Protein AF-A0A7X2NNV3-F1 (afdb_monomer_lite)

Organism: NCBI:txid2605778

Foldseek 3Di:
DCQADKDKDFQKKKKFWFQQFFWKKKAAPVLVVVLVVDPPVSVVVSVLQMDTDGQPPSVQKTKMKMWTFMWIDTPVDIFTKIKIKIKIAGRDPPNVPRVVQVVCLVVVNDDVVFWPDKGFNFYPPQWMWMATNRQIDIDRLPDGTTQWMWTQTPPSRMIMIIGIHGCVVDPPVNVVVVCVRRTHTPDMDDMDGPDPD

Structure (mmCIF, N/CA/C/O backbone):
data_AF-A0A7X2NNV3-F1
#
_entry.id   AF-A0A7X2NNV3-F1
#
loop_
_atom_site.group_PDB
_atom_site.id
_atom_site.type_symbol
_atom_site.label_atom_id
_atom_site.label_alt_id
_atom_site.label_comp_id
_atom_site.label_asym_id
_atom_site.label_entity_id
_atom_site.label_seq_id
_atom_site.pdbx_PDB_ins_code
_atom_site.Cartn_x
_atom_site.Cartn_y
_atom_site.Cartn_z
_atom_site.occupancy
_atom_site.B_iso_or_equiv
_atom_site.auth_seq_id
_atom_site.auth_comp_id
_atom_site.auth_asym_id
_atom_site.auth_atom_id
_atom_site.pdbx_PDB_model_num
ATOM 1 N N . MET A 1 1 ? -12.842 5.080 -30.956 1.00 44.47 1 MET A N 1
ATOM 2 C CA . MET A 1 1 ? -11.399 4.794 -30.992 1.00 44.47 1 MET A CA 1
ATOM 3 C C . MET A 1 1 ? -11.214 3.601 -30.096 1.00 44.47 1 MET A C 1
ATOM 5 O O . MET A 1 1 ? -11.590 3.693 -28.935 1.00 44.47 1 MET A O 1
ATOM 9 N N . ASP A 1 2 ? -10.799 2.482 -30.675 1.00 45.28 2 ASP A N 1
ATOM 10 C CA . ASP A 1 2 ? -10.365 1.325 -29.904 1.00 45.28 2 ASP A CA 1
ATOM 11 C C . ASP A 1 2 ? -8.973 1.709 -29.401 1.00 45.28 2 ASP A C 1
ATOM 13 O O . ASP A 1 2 ? -8.035 1.810 -30.191 1.00 45.28 2 ASP A O 1
ATOM 17 N N . PHE A 1 3 ? -8.872 2.131 -28.142 1.00 53.69 3 PHE A N 1
ATOM 18 C CA . PHE A 1 3 ? -7.563 2.301 -27.526 1.00 53.69 3 PHE A CA 1
ATOM 19 C C . PHE A 1 3 ? -7.044 0.877 -27.355 1.00 53.69 3 PHE A C 1
ATOM 21 O O . PHE A 1 3 ? -7.645 0.112 -26.602 1.00 53.69 3 PHE A O 1
ATOM 28 N N . GLY A 1 4 ? -6.050 0.493 -28.162 1.00 62.53 4 GLY A N 1
ATOM 29 C CA . GLY A 1 4 ? -5.549 -0.878 -28.231 1.00 62.53 4 GLY A CA 1
ATOM 30 C C . GLY A 1 4 ? -5.320 -1.486 -26.846 1.00 62.53 4 GLY A C 1
ATOM 31 O O . GLY A 1 4 ? -5.019 -0.782 -25.882 1.00 62.53 4 GLY A O 1
ATOM 32 N N . GLN A 1 5 ? -5.495 -2.802 -26.740 1.00 77.88 5 GLN A N 1
ATOM 33 C CA . GLN A 1 5 ? -5.353 -3.523 -25.479 1.00 77.88 5 GLN A CA 1
ATOM 34 C C . GLN A 1 5 ? -3.959 -3.281 -24.880 1.00 77.88 5 GLN A C 1
ATOM 36 O O . GLN A 1 5 ? -2.957 -3.622 -25.508 1.00 77.88 5 GLN A O 1
ATOM 41 N N . ILE A 1 6 ? -3.908 -2.710 -23.672 1.00 84.12 6 ILE A N 1
ATOM 42 C CA . ILE A 1 6 ? -2.658 -2.554 -22.921 1.00 84.12 6 ILE A CA 1
ATOM 43 C C . ILE A 1 6 ? -2.139 -3.950 -22.591 1.00 84.12 6 ILE A C 1
ATOM 45 O O . ILE A 1 6 ? -2.859 -4.765 -22.006 1.00 84.12 6 ILE A O 1
ATOM 49 N N . LYS A 1 7 ? -0.897 -4.224 -22.982 1.00 89.12 7 LYS A N 1
ATOM 50 C CA . LYS A 1 7 ? -0.171 -5.430 -22.592 1.00 89.12 7 LYS A CA 1
ATOM 51 C C . LYS A 1 7 ? 0.775 -5.075 -21.461 1.00 89.12 7 LYS A C 1
ATOM 53 O O . LYS A 1 7 ? 1.439 -4.047 -21.527 1.00 89.12 7 LYS A O 1
ATOM 58 N N . THR A 1 8 ? 0.829 -5.930 -20.451 1.00 90.81 8 THR A N 1
ATOM 59 C CA . THR A 1 8 ? 1.681 -5.742 -19.278 1.00 90.81 8 THR A CA 1
ATOM 60 C C . THR A 1 8 ? 2.557 -6.964 -19.074 1.00 90.81 8 THR A C 1
ATOM 62 O O . THR A 1 8 ? 2.056 -8.088 -19.127 1.00 90.81 8 THR A O 1
ATOM 65 N N . GLU A 1 9 ? 3.825 -6.741 -18.770 1.00 92.88 9 GLU A N 1
ATOM 66 C CA . GLU A 1 9 ? 4.808 -7.770 -18.451 1.00 92.88 9 GLU A CA 1
ATOM 67 C C . GLU A 1 9 ? 5.521 -7.388 -17.154 1.00 92.88 9 GLU A C 1
ATOM 69 O O . GLU A 1 9 ? 5.985 -6.261 -16.995 1.00 92.88 9 GLU A O 1
ATOM 74 N N . THR A 1 10 ? 5.595 -8.307 -16.192 1.00 94.31 10 THR A N 1
ATOM 75 C CA . THR A 1 10 ? 6.417 -8.085 -14.995 1.00 94.31 10 THR A CA 1
ATOM 76 C C . THR A 1 10 ? 7.870 -8.333 -15.356 1.00 94.31 10 THR A C 1
ATOM 78 O O . THR A 1 10 ? 8.235 -9.469 -15.601 1.00 94.31 10 THR A O 1
ATOM 81 N N . VAL A 1 11 ? 8.690 -7.285 -15.353 1.00 95.69 11 VAL A N 1
ATOM 82 C CA . VAL A 1 11 ? 10.129 -7.342 -15.659 1.00 95.69 11 VAL A CA 1
ATOM 83 C C . VAL A 1 11 ? 10.903 -7.970 -14.504 1.00 95.69 11 VAL A C 1
ATOM 85 O O . VAL A 1 11 ? 11.805 -8.784 -14.697 1.00 95.69 11 VAL A O 1
ATOM 88 N N . LYS A 1 12 ? 10.563 -7.567 -13.280 1.00 95.75 12 LYS A N 1
ATOM 89 C CA . LYS A 1 12 ? 11.125 -8.126 -12.051 1.00 95.75 12 LYS A CA 1
ATOM 90 C C . LYS A 1 12 ? 10.195 -7.898 -10.877 1.00 95.75 12 LYS A C 1
ATOM 92 O O . LYS A 1 12 ? 9.413 -6.946 -10.874 1.00 95.75 12 LYS A O 1
ATOM 97 N N . GLN A 1 13 ? 10.333 -8.722 -9.852 1.00 96.25 13 GLN A N 1
ATOM 98 C CA . GLN A 1 13 ? 9.534 -8.631 -8.643 1.00 96.25 13 GLN A CA 1
ATOM 99 C C . GLN A 1 13 ? 10.316 -8.992 -7.384 1.00 96.25 13 GLN A C 1
ATOM 101 O O . GLN A 1 13 ? 11.362 -9.645 -7.431 1.00 96.25 13 GLN A O 1
ATOM 106 N N . ARG A 1 14 ? 9.798 -8.552 -6.240 1.00 95.88 14 ARG A N 1
ATOM 107 C CA . ARG A 1 14 ? 10.322 -8.887 -4.919 1.00 95.88 14 ARG A CA 1
ATOM 108 C C . ARG A 1 14 ? 9.220 -8.841 -3.871 1.00 95.88 14 ARG A C 1
ATOM 110 O O . ARG A 1 14 ? 8.370 -7.952 -3.899 1.00 95.88 14 ARG A O 1
ATOM 117 N N . ALA A 1 15 ? 9.322 -9.720 -2.878 1.00 96.31 15 ALA A N 1
ATOM 118 C CA . ALA A 1 15 ? 8.455 -9.736 -1.711 1.00 96.31 15 ALA A CA 1
ATOM 119 C C . ALA A 1 15 ? 9.168 -9.291 -0.419 1.00 96.31 15 ALA A C 1
ATOM 121 O O . ALA A 1 15 ? 10.365 -9.519 -0.205 1.00 96.31 15 ALA A O 1
ATOM 122 N N . TYR A 1 16 ? 8.388 -8.700 0.484 1.00 97.31 16 TYR A N 1
ATOM 123 C CA . TYR A 1 16 ? 8.784 -8.310 1.834 1.00 97.31 16 TYR A CA 1
ATOM 124 C C . TYR A 1 16 ? 7.776 -8.874 2.837 1.00 97.31 16 TYR A C 1
ATOM 126 O O . TYR A 1 16 ? 6.583 -8.577 2.758 1.00 97.31 16 TYR A O 1
ATOM 134 N N . ASP A 1 17 ? 8.255 -9.619 3.832 1.00 95.81 17 ASP A N 1
ATOM 135 C CA . ASP A 1 17 ? 7.452 -9.928 5.014 1.00 95.81 17 ASP A CA 1
ATOM 136 C C . ASP A 1 17 ? 7.602 -8.776 6.007 1.00 95.81 17 ASP A C 1
ATOM 138 O O . ASP A 1 17 ? 8.715 -8.458 6.450 1.00 95.81 17 ASP A O 1
ATOM 142 N N . ILE A 1 18 ? 6.489 -8.167 6.403 1.00 96.12 18 ILE A N 1
ATOM 143 C CA . ILE A 1 18 ? 6.474 -7.016 7.311 1.00 96.12 18 ILE A CA 1
ATOM 144 C C . ILE A 1 18 ? 5.708 -7.345 8.591 1.00 96.12 18 ILE A C 1
ATOM 146 O O . ILE A 1 18 ? 4.800 -8.183 8.611 1.00 96.12 18 ILE A O 1
ATOM 150 N N . LYS A 1 19 ? 6.031 -6.662 9.693 1.00 94.44 19 LYS A N 1
ATOM 151 C CA . LYS A 1 19 ? 5.167 -6.740 10.875 1.00 94.44 19 LYS A CA 1
ATOM 152 C C . LYS A 1 19 ? 3.813 -6.093 10.568 1.00 94.44 19 LYS A C 1
ATOM 154 O O . LYS A 1 19 ? 3.780 -5.007 9.987 1.00 94.44 19 LYS A O 1
ATOM 159 N N . PRO A 1 20 ? 2.695 -6.694 11.011 1.00 92.75 20 PRO A N 1
ATOM 160 C CA . PRO A 1 20 ? 1.389 -6.066 10.879 1.00 92.75 20 PRO A CA 1
ATOM 161 C C . PRO A 1 20 ? 1.337 -4.705 11.583 1.00 92.75 20 PRO A C 1
ATOM 163 O O . PRO A 1 20 ? 1.540 -4.609 12.799 1.00 92.75 20 PRO A O 1
ATOM 166 N N . PHE A 1 21 ? 1.019 -3.664 10.819 1.00 94.06 21 PHE A N 1
ATOM 167 C CA . PHE A 1 21 ? 0.782 -2.313 11.322 1.00 94.06 21 PHE A CA 1
ATOM 168 C C . PHE A 1 21 ? -0.621 -2.187 11.931 1.00 94.06 21 PHE A C 1
ATOM 170 O O . PHE A 1 21 ? -1.491 -3.047 11.756 1.00 94.06 21 PHE A O 1
ATOM 177 N N . LYS A 1 22 ? -0.855 -1.124 12.700 1.00 94.50 22 LYS A N 1
ATOM 178 C CA . LYS A 1 22 ? -2.133 -0.875 13.390 1.00 94.50 22 LYS A CA 1
ATOM 179 C C . LYS A 1 22 ? -3.047 0.056 12.609 1.00 94.50 22 LYS A C 1
ATOM 181 O O . LYS A 1 22 ? -4.266 -0.032 12.765 1.00 94.50 22 LYS A O 1
ATOM 186 N N . ARG A 1 23 ? -2.497 0.969 11.811 1.00 95.56 23 ARG A N 1
ATOM 187 C CA . ARG A 1 23 ? -3.270 1.896 10.984 1.00 95.56 23 ARG A CA 1
ATOM 188 C C . ARG A 1 23 ? -2.508 2.293 9.728 1.00 95.56 23 ARG A C 1
ATOM 190 O O . ARG A 1 23 ? -1.313 2.561 9.798 1.00 95.56 23 ARG A O 1
ATOM 197 N N . ILE A 1 24 ? -3.244 2.404 8.630 1.00 96.25 24 ILE A N 1
ATOM 198 C CA . ILE A 1 24 ? -2.796 3.019 7.384 1.00 96.25 24 ILE A CA 1
ATOM 199 C C . ILE A 1 24 ? -3.787 4.109 6.969 1.00 96.25 24 ILE A C 1
ATOM 201 O O . ILE A 1 24 ? -5.004 3.921 7.054 1.00 96.25 24 ILE A O 1
ATOM 205 N N . LEU A 1 25 ? -3.255 5.257 6.567 1.00 95.44 25 LEU A N 1
ATOM 206 C CA . LEU A 1 25 ? -3.991 6.384 6.010 1.00 95.44 25 LEU A CA 1
ATOM 207 C C . LEU A 1 25 ? -3.379 6.731 4.654 1.00 95.44 25 LEU A C 1
ATOM 209 O O . LEU A 1 25 ? -2.174 6.948 4.585 1.00 95.44 25 LEU A O 1
ATOM 213 N N . ILE A 1 26 ? -4.193 6.777 3.604 1.00 94.31 26 ILE A N 1
ATOM 214 C CA . ILE A 1 26 ? -3.778 7.179 2.258 1.00 94.31 26 ILE A CA 1
ATOM 215 C C . ILE A 1 26 ? -4.836 8.103 1.669 1.00 94.31 26 ILE A C 1
ATOM 217 O O . ILE A 1 26 ? -6.019 7.761 1.675 1.00 94.31 26 ILE A O 1
ATOM 221 N N . GLY A 1 27 ? -4.424 9.245 1.130 1.00 91.75 27 GLY A N 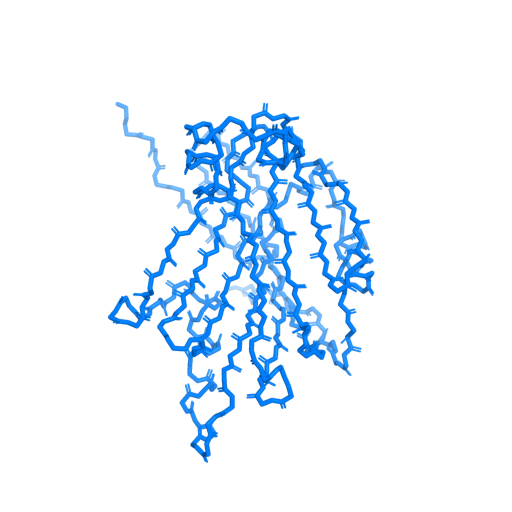1
ATOM 222 C CA . GLY A 1 27 ? -5.328 10.146 0.419 1.00 91.75 27 GLY A CA 1
ATOM 223 C C . GLY A 1 27 ? -4.655 11.432 -0.039 1.00 91.75 27 GLY A C 1
ATOM 224 O O . GLY A 1 27 ? -3.567 11.766 0.419 1.00 91.75 27 GLY A O 1
ATOM 225 N N . ASP A 1 28 ? -5.325 12.175 -0.912 1.00 89.19 28 ASP A N 1
ATOM 226 C CA . ASP A 1 28 ? -4.901 13.519 -1.311 1.00 89.19 28 ASP A CA 1
ATOM 227 C C . ASP A 1 28 ? -4.854 14.471 -0.088 1.00 89.19 28 ASP A C 1
ATOM 229 O O . ASP A 1 28 ? -5.830 14.524 0.678 1.00 89.19 28 ASP A O 1
ATOM 233 N N . PRO A 1 29 ? -3.764 15.241 0.116 1.00 87.44 29 PRO A N 1
ATOM 234 C CA . PRO A 1 29 ? -3.642 16.168 1.242 1.00 87.44 29 PRO A CA 1
ATOM 235 C C . PRO A 1 29 ? -4.809 17.160 1.349 1.00 87.44 29 PRO A C 1
ATOM 237 O O . PRO A 1 29 ? -5.367 17.352 2.431 1.00 87.44 29 PRO A O 1
ATOM 240 N N . SER A 1 30 ? -5.271 17.722 0.225 1.00 86.75 30 SER A N 1
ATOM 241 C CA . SER A 1 30 ? -6.417 18.639 0.196 1.00 86.75 30 SER A CA 1
ATOM 242 C C . SER A 1 30 ? -7.706 17.946 0.626 1.00 86.75 30 SER A C 1
ATOM 244 O O . SER A 1 30 ? -8.580 18.562 1.248 1.00 86.75 30 SER A O 1
ATOM 246 N N . TYR A 1 31 ? -7.860 16.659 0.311 1.00 86.69 31 TYR A N 1
ATOM 247 C CA . TYR A 1 31 ? -9.039 15.901 0.723 1.00 86.69 31 TYR A CA 1
ATOM 248 C C . TYR A 1 31 ? -9.027 15.678 2.228 1.00 86.69 31 TYR A C 1
ATOM 250 O O . TYR A 1 31 ? -10.048 15.897 2.884 1.00 86.69 31 TYR A O 1
ATOM 258 N N . LEU A 1 32 ? -7.875 15.294 2.778 1.00 88.06 32 LEU A N 1
ATOM 259 C CA . LEU A 1 32 ? -7.682 15.097 4.212 1.00 88.06 32 LEU A CA 1
ATOM 260 C C . LEU A 1 32 ? -7.962 16.384 4.994 1.00 88.06 32 LEU A C 1
ATOM 262 O O . LEU A 1 32 ? -8.745 16.357 5.948 1.00 88.06 32 LEU A O 1
ATOM 266 N N . GLU A 1 33 ? -7.428 17.518 4.538 1.00 86.94 33 GLU A N 1
ATOM 267 C CA . GLU A 1 33 ? -7.690 18.834 5.130 1.00 86.94 33 GLU A CA 1
ATOM 268 C C . GLU A 1 33 ? -9.181 19.184 5.118 1.00 86.94 33 GLU A C 1
ATOM 270 O O . GLU A 1 33 ? -9.741 19.559 6.149 1.00 86.94 33 GLU A O 1
ATOM 275 N N . LYS A 1 34 ? -9.868 19.014 3.980 1.00 85.50 34 LYS A N 1
ATOM 276 C CA . LYS A 1 34 ? -11.311 19.303 3.861 1.00 85.50 34 LYS A CA 1
ATOM 277 C C . LYS A 1 34 ? -12.160 18.381 4.732 1.00 85.50 34 LYS A C 1
ATOM 279 O O . LYS A 1 34 ? -13.135 18.831 5.339 1.00 85.50 34 LYS A O 1
ATOM 284 N N . ILE A 1 35 ? -11.795 17.102 4.824 1.00 85.81 35 ILE A N 1
ATOM 285 C CA . ILE A 1 35 ? -12.455 16.135 5.709 1.00 85.81 35 ILE A CA 1
ATOM 286 C C . ILE A 1 35 ? -12.306 16.569 7.171 1.00 85.81 35 ILE A C 1
ATOM 288 O O . ILE A 1 35 ? -13.268 16.455 7.935 1.00 85.81 35 ILE A O 1
ATOM 292 N N . GLN A 1 36 ? -11.137 17.085 7.553 1.00 85.06 36 GLN A N 1
ATOM 293 C CA . GLN A 1 36 ? -10.863 17.568 8.904 1.00 85.06 36 GLN A CA 1
ATOM 294 C C . GLN A 1 36 ? -11.537 18.921 9.200 1.00 85.06 36 GLN A C 1
ATOM 296 O O . GLN A 1 36 ? -12.019 19.123 10.314 1.00 85.06 36 GLN A O 1
ATOM 301 N N . ALA A 1 37 ? -11.626 19.815 8.210 1.00 83.00 37 ALA A N 1
ATOM 302 C CA . ALA A 1 37 ? -12.237 21.144 8.317 1.00 83.00 37 ALA A CA 1
ATOM 303 C C . ALA A 1 37 ? -13.781 21.127 8.332 1.00 83.00 37 ALA A C 1
ATOM 305 O O . ALA A 1 37 ? -14.402 22.043 8.869 1.00 83.00 37 ALA A O 1
ATOM 306 N N . GLY A 1 38 ? -14.417 20.063 7.827 1.00 63.69 38 GLY A N 1
ATOM 307 C CA . GLY A 1 38 ? -15.704 19.622 8.369 1.00 63.69 38 GLY A CA 1
ATOM 308 C C . GLY A 1 38 ? -16.993 20.204 7.778 1.00 63.69 38 GLY A C 1
ATOM 309 O O . GLY A 1 38 ? -17.990 20.285 8.497 1.00 63.69 38 GLY A O 1
ATOM 310 N N . THR A 1 39 ? -17.081 20.503 6.478 1.00 68.06 39 THR A N 1
ATOM 311 C CA . THR A 1 39 ? -18.415 20.528 5.844 1.00 68.06 39 THR A CA 1
ATOM 312 C C . THR A 1 39 ? -18.884 19.082 5.622 1.00 68.06 39 THR A C 1
ATOM 314 O O . THR A 1 39 ? -18.258 18.292 4.915 1.00 68.06 39 THR A O 1
ATOM 317 N N . ALA A 1 40 ? -19.999 18.688 6.253 1.00 62.75 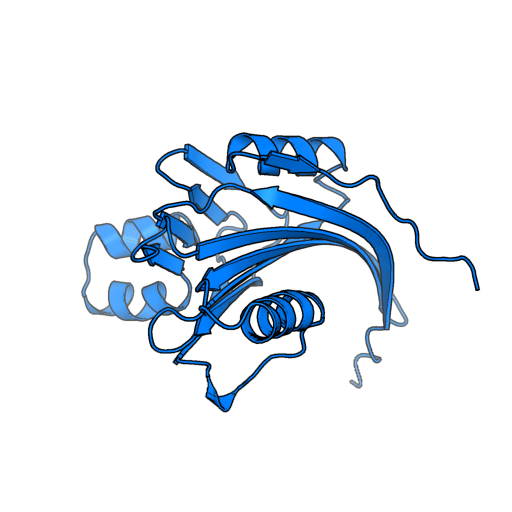40 ALA A N 1
ATOM 318 C CA . ALA A 1 40 ? -20.468 17.294 6.264 1.00 62.75 40 ALA A CA 1
ATOM 319 C C . ALA A 1 40 ? -20.716 16.700 4.858 1.00 62.75 40 ALA A C 1
ATOM 321 O O . ALA A 1 40 ? -20.592 15.488 4.666 1.00 62.75 40 ALA A O 1
ATOM 322 N N . ALA A 1 41 ? -21.051 17.545 3.876 1.00 73.12 41 ALA A N 1
ATOM 323 C CA . ALA A 1 41 ? -21.284 17.140 2.493 1.00 73.12 41 ALA A CA 1
ATOM 324 C C . ALA A 1 41 ? -19.979 16.797 1.751 1.00 73.12 41 ALA A C 1
ATOM 326 O O . ALA A 1 41 ? -19.878 15.713 1.171 1.00 73.12 41 ALA A O 1
ATOM 327 N N . ASP A 1 42 ? -18.964 17.665 1.824 1.00 70.81 42 ASP A N 1
ATOM 328 C CA . ASP A 1 42 ? -17.673 17.430 1.169 1.00 70.81 42 ASP A CA 1
ATOM 329 C C . ASP A 1 42 ? -16.921 16.286 1.836 1.00 70.81 42 ASP A C 1
ATOM 331 O O . ASP A 1 42 ? -16.422 15.395 1.151 1.00 70.81 42 ASP A O 1
ATOM 335 N N . ALA A 1 43 ? -16.941 16.226 3.170 1.00 74.81 43 ALA A N 1
ATOM 336 C CA . ALA A 1 43 ? -16.312 15.140 3.911 1.00 74.81 43 ALA A CA 1
ATOM 337 C C . ALA A 1 43 ? -16.891 13.767 3.527 1.00 74.81 43 ALA A C 1
ATOM 339 O O . ALA A 1 43 ? -16.147 12.798 3.399 1.00 74.81 43 ALA A O 1
ATOM 340 N N . LYS A 1 44 ? -18.209 13.656 3.305 1.00 80.75 44 LYS A N 1
ATOM 341 C CA . LYS A 1 44 ? -18.833 12.390 2.882 1.00 80.75 44 LYS A CA 1
ATOM 342 C C . LYS A 1 44 ? -18.432 11.991 1.461 1.00 80.75 44 LYS A C 1
ATOM 344 O O . LYS A 1 44 ? -18.267 10.803 1.196 1.00 80.75 44 LYS A O 1
ATOM 349 N N . ARG A 1 45 ? -18.304 12.962 0.552 1.00 83.88 45 ARG A N 1
ATOM 350 C CA . ARG A 1 45 ? -17.890 12.722 -0.837 1.00 83.88 45 ARG A CA 1
ATOM 351 C C . ARG A 1 45 ? -16.423 12.299 -0.909 1.00 83.88 45 ARG A C 1
ATOM 353 O O . ARG A 1 45 ? -16.129 11.275 -1.510 1.00 83.88 45 ARG A O 1
ATOM 360 N N . LEU A 1 46 ? -15.540 13.058 -0.264 1.00 85.31 46 LEU A N 1
ATOM 361 C CA . LEU A 1 46 ? -14.087 12.892 -0.352 1.00 85.31 46 LEU A CA 1
ATOM 362 C C . LEU A 1 46 ? -13.579 11.648 0.382 1.00 85.31 46 LEU A C 1
ATOM 364 O O . LEU A 1 46 ? -12.642 11.013 -0.081 1.00 85.31 46 LEU A O 1
ATOM 368 N N . LYS A 1 47 ? -14.251 11.21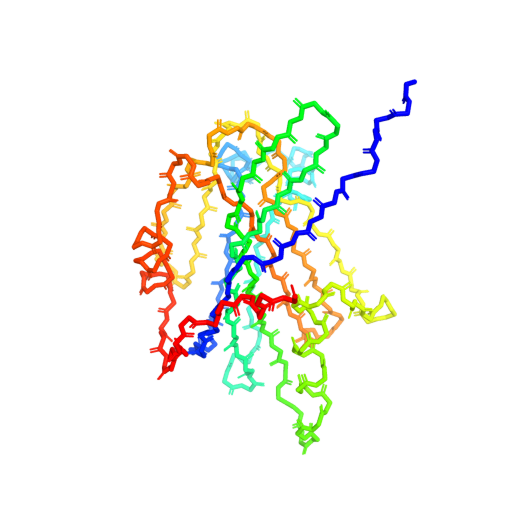9 1.461 1.00 84.56 47 LYS A N 1
ATOM 369 C CA . LYS A 1 47 ? -13.930 9.961 2.163 1.00 84.56 47 LYS A CA 1
ATOM 370 C C . LYS A 1 47 ? -13.975 8.714 1.278 1.00 84.56 47 LYS A C 1
ATOM 372 O O . LYS A 1 47 ? -13.436 7.692 1.674 1.00 84.56 47 LYS A O 1
ATOM 377 N N . LYS A 1 48 ? -14.630 8.768 0.115 1.00 86.50 48 LYS A N 1
ATOM 378 C CA . LYS A 1 48 ? -14.646 7.650 -0.837 1.00 86.50 48 LYS A CA 1
ATOM 379 C C . LYS A 1 48 ? -13.319 7.459 -1.572 1.00 86.50 48 LYS A C 1
ATOM 381 O O . LYS A 1 48 ? -13.123 6.380 -2.106 1.00 86.50 48 LYS A O 1
ATOM 386 N N . PHE A 1 49 ? -12.460 8.477 -1.574 1.00 88.44 49 PHE A N 1
ATOM 387 C CA . PHE A 1 49 ? -11.154 8.484 -2.240 1.00 88.44 49 PHE A CA 1
ATOM 388 C C . PHE A 1 49 ? -9.985 8.413 -1.249 1.00 88.44 49 PHE A C 1
ATOM 390 O O . PHE A 1 49 ? -8.830 8.587 -1.619 1.00 88.44 49 PHE A O 1
ATOM 397 N N . VAL A 1 50 ? -10.290 8.208 0.034 1.00 90.62 50 VAL A N 1
ATOM 398 C CA . VAL A 1 50 ? -9.313 8.182 1.121 1.00 90.62 50 VAL A CA 1
ATOM 399 C C . VAL A 1 50 ? -9.451 6.860 1.854 1.00 90.62 50 VAL A C 1
ATOM 401 O O . VAL A 1 50 ? -10.532 6.504 2.327 1.00 90.62 50 VAL A O 1
ATOM 404 N N . LEU A 1 51 ? -8.339 6.156 2.006 1.00 94.75 51 LEU A N 1
ATOM 405 C CA . LEU A 1 51 ? -8.243 5.023 2.908 1.00 94.75 51 LEU A CA 1
ATOM 406 C C . LEU A 1 51 ? -7.862 5.535 4.294 1.00 94.75 51 LEU A C 1
ATOM 408 O O . LEU A 1 51 ? -6.766 6.040 4.466 1.00 94.75 51 LEU A O 1
ATOM 412 N N . ASP A 1 52 ? -8.714 5.351 5.298 1.00 94.69 52 ASP A N 1
ATOM 413 C CA . ASP A 1 52 ? -8.338 5.494 6.711 1.00 94.69 52 ASP A CA 1
ATOM 414 C C . ASP A 1 52 ? -8.697 4.205 7.448 1.00 94.69 52 ASP A C 1
ATOM 416 O O . ASP A 1 52 ? -9.820 4.026 7.933 1.00 94.69 52 ASP A O 1
ATOM 420 N N . LYS A 1 53 ? -7.752 3.264 7.486 1.00 94.88 53 LYS A N 1
ATOM 421 C CA . LYS A 1 53 ? -7.994 1.909 7.973 1.00 94.88 53 LYS A CA 1
ATOM 422 C C . LYS A 1 53 ? -7.198 1.631 9.235 1.00 94.88 53 LYS A C 1
ATOM 424 O O . LYS A 1 53 ? -5.972 1.582 9.229 1.00 94.88 53 LYS A O 1
ATOM 429 N N . LYS A 1 54 ? -7.923 1.362 10.322 1.00 94.50 54 LYS A N 1
ATOM 430 C CA . LYS A 1 54 ? -7.377 0.713 11.520 1.00 94.50 54 LYS A CA 1
ATOM 431 C C . LYS A 1 54 ? -7.465 -0.801 11.346 1.00 94.50 54 LYS A C 1
ATOM 433 O O . LYS A 1 54 ? -8.550 -1.318 11.085 1.00 94.50 54 LYS A O 1
ATOM 438 N N . ILE A 1 55 ? -6.343 -1.486 11.520 1.00 90.81 55 ILE A N 1
ATOM 439 C CA . ILE A 1 55 ? -6.253 -2.945 11.479 1.00 90.81 55 ILE A CA 1
ATOM 440 C C . ILE A 1 55 ? -6.609 -3.477 12.863 1.00 90.81 55 ILE A C 1
ATOM 442 O O . ILE A 1 55 ? -5.930 -3.190 13.857 1.00 90.81 55 ILE A O 1
ATOM 446 N N . THR A 1 56 ? -7.700 -4.233 12.957 1.00 84.44 56 THR A N 1
ATOM 447 C CA . THR A 1 56 ? -8.104 -4.809 14.238 1.00 84.44 56 THR A CA 1
ATOM 448 C C . THR A 1 56 ? -7.238 -6.021 14.555 1.00 84.44 56 THR A C 1
ATOM 450 O O . THR A 1 56 ? -6.850 -6.778 13.671 1.00 84.44 56 THR A O 1
ATOM 453 N N . ARG A 1 57 ? -6.894 -6.192 15.840 1.00 80.94 57 ARG A N 1
ATOM 454 C CA . ARG A 1 57 ? -6.103 -7.336 16.330 1.00 80.94 57 ARG A CA 1
ATOM 455 C C . ARG A 1 57 ? -4.848 -7.605 15.483 1.00 80.94 57 ARG A C 1
ATOM 457 O O . ARG A 1 57 ? -4.568 -8.747 15.162 1.00 80.94 57 ARG A O 1
ATOM 464 N N . SER A 1 58 ? -4.053 -6.582 15.162 1.00 75.75 58 SER A N 1
ATOM 465 C CA . SER A 1 58 ? -2.914 -6.718 14.232 1.00 75.75 58 SER A CA 1
ATOM 466 C C . SER A 1 58 ? -1.958 -7.892 14.531 1.00 75.75 58 SER A C 1
ATOM 468 O O . SER A 1 58 ? -1.395 -8.480 13.617 1.00 75.75 58 SER A O 1
ATOM 470 N N . ARG A 1 59 ? -1.822 -8.320 15.796 1.00 79.44 59 ARG A N 1
ATOM 471 C CA . ARG A 1 59 ? -1.030 -9.505 16.189 1.00 79.44 59 ARG A CA 1
ATOM 472 C C . ARG A 1 59 ? -1.538 -10.838 15.618 1.00 79.44 59 ARG A C 1
ATOM 474 O O . ARG A 1 59 ? -0.744 -11.765 15.487 1.00 79.44 59 ARG A O 1
ATOM 481 N N . SER A 1 60 ? -2.826 -10.941 15.301 1.00 86.56 60 SER A N 1
ATOM 482 C CA . SER A 1 60 ? -3.435 -12.094 14.631 1.00 86.56 60 SER A CA 1
ATOM 483 C C . SER A 1 60 ? -3.501 -11.911 13.115 1.00 86.56 60 SER A C 1
ATOM 485 O O . SER A 1 60 ? -4.306 -12.565 12.466 1.00 86.56 60 SER A O 1
ATOM 487 N N . LYS A 1 61 ? -2.701 -11.008 12.539 1.00 89.88 61 LYS A N 1
ATOM 488 C CA . LYS A 1 61 ? -2.606 -10.810 11.092 1.00 89.88 61 LYS A CA 1
ATOM 489 C C . LYS A 1 61 ? -1.222 -11.224 10.579 1.00 89.88 61 LYS A C 1
ATOM 491 O O . LYS A 1 61 ? -0.252 -11.273 11.342 1.00 89.88 61 LYS A O 1
ATOM 496 N N . VAL A 1 62 ? -1.137 -11.529 9.292 1.00 92.06 62 VAL A N 1
ATOM 497 C CA . VAL A 1 62 ? 0.102 -11.582 8.502 1.00 92.06 62 VAL A CA 1
ATOM 498 C C . VAL A 1 62 ? 0.078 -10.390 7.560 1.00 92.06 62 VAL A C 1
ATOM 500 O O . VAL A 1 62 ? -0.992 -10.017 7.082 1.00 92.06 62 VAL A O 1
ATOM 503 N N . ALA A 1 63 ? 1.232 -9.781 7.313 1.00 94.06 63 ALA A N 1
ATOM 504 C CA . ALA A 1 63 ? 1.340 -8.674 6.383 1.00 94.06 63 ALA A CA 1
ATOM 505 C C . ALA A 1 63 ? 2.528 -8.877 5.442 1.00 94.06 63 ALA A C 1
ATOM 507 O O . ALA A 1 63 ? 3.614 -9.269 5.876 1.00 94.06 63 ALA A O 1
ATOM 508 N N . LYS A 1 64 ? 2.298 -8.619 4.157 1.00 96.19 64 LYS A N 1
ATOM 509 C CA . LYS A 1 64 ? 3.292 -8.741 3.094 1.00 96.19 64 LYS A CA 1
ATOM 510 C C . LYS A 1 64 ? 3.209 -7.553 2.155 1.00 96.19 64 LYS A C 1
ATOM 512 O O . LYS A 1 64 ? 2.145 -6.952 1.993 1.00 96.19 64 LYS A O 1
ATOM 517 N N . ILE A 1 65 ? 4.335 -7.244 1.535 1.00 97.31 65 ILE A N 1
ATOM 518 C CA . ILE A 1 65 ? 4.417 -6.301 0.426 1.00 97.31 65 ILE A CA 1
ATOM 519 C C . ILE A 1 65 ? 5.018 -7.034 -0.760 1.00 97.31 65 ILE A C 1
ATOM 521 O O . ILE A 1 65 ? 5.999 -7.757 -0.599 1.00 97.31 65 ILE A O 1
ATOM 525 N N . GLU A 1 66 ? 4.453 -6.812 -1.935 1.00 96.75 66 GLU A N 1
ATOM 526 C CA . GLU A 1 66 ? 5.021 -7.250 -3.203 1.00 96.75 66 GLU A CA 1
ATOM 527 C C . GLU A 1 66 ? 5.262 -6.027 -4.073 1.00 96.75 66 GLU A C 1
ATOM 529 O O . GLU A 1 66 ? 4.394 -5.161 -4.196 1.00 96.75 66 GLU A O 1
ATOM 534 N N . VAL A 1 67 ? 6.459 -5.942 -4.638 1.00 97.00 67 VAL A N 1
ATOM 535 C CA . VAL A 1 67 ? 6.853 -4.880 -5.559 1.00 97.00 67 VAL A CA 1
ATOM 536 C C . VAL A 1 67 ? 7.150 -5.516 -6.898 1.00 97.00 67 VAL A C 1
ATOM 538 O O . VAL A 1 67 ? 7.987 -6.416 -6.967 1.00 97.00 67 VAL A O 1
ATOM 541 N N . LYS A 1 68 ? 6.514 -5.018 -7.955 1.00 96.25 68 LYS A N 1
ATOM 542 C CA . LYS A 1 68 ? 6.763 -5.412 -9.342 1.00 96.25 68 LYS A CA 1
ATOM 543 C C . LYS A 1 68 ? 7.226 -4.202 -10.133 1.00 96.25 68 LYS A C 1
ATOM 545 O O . LYS A 1 68 ? 6.649 -3.127 -10.012 1.00 96.25 68 LYS A O 1
ATOM 550 N N . LEU A 1 69 ? 8.248 -4.384 -10.956 1.00 96.25 69 LEU A N 1
ATOM 551 C CA . LEU A 1 69 ? 8.479 -3.517 -12.102 1.00 96.25 69 LEU A CA 1
ATOM 552 C C . LEU A 1 69 ? 7.655 -4.079 -13.255 1.00 96.25 69 LEU A C 1
ATOM 554 O O . LEU A 1 69 ? 7.895 -5.212 -13.673 1.00 96.25 69 LEU A O 1
ATOM 558 N N . VAL A 1 70 ? 6.693 -3.312 -13.747 1.00 94.31 70 VAL A N 1
ATOM 559 C CA . VAL A 1 70 ? 5.806 -3.720 -14.834 1.00 94.31 70 VAL A CA 1
ATOM 560 C C . VAL A 1 70 ? 6.089 -2.859 -16.053 1.00 94.31 70 VAL A C 1
ATOM 562 O O . VAL A 1 70 ? 5.942 -1.641 -16.000 1.00 94.31 70 VAL A O 1
ATOM 565 N N . HIS A 1 71 ? 6.471 -3.505 -17.149 1.00 94.06 71 HIS A N 1
ATOM 566 C CA . HIS A 1 71 ? 6.525 -2.891 -18.464 1.00 94.06 71 HIS A CA 1
ATOM 567 C C . HIS A 1 71 ? 5.133 -2.937 -19.087 1.00 94.06 71 HIS A C 1
ATOM 569 O O . HIS A 1 71 ? 4.507 -3.997 -19.155 1.00 94.06 71 HIS A O 1
ATOM 575 N N . SER A 1 72 ? 4.633 -1.788 -19.523 1.00 92.12 72 SER A N 1
ATOM 576 C CA . SER A 1 72 ? 3.338 -1.647 -20.178 1.00 92.12 72 SER A CA 1
ATOM 577 C C . SER A 1 72 ? 3.526 -1.108 -21.590 1.00 92.12 72 SER A C 1
ATOM 579 O O . SER A 1 72 ? 4.141 -0.060 -21.779 1.00 92.12 72 SER A O 1
ATOM 581 N N . ASN A 1 73 ? 2.943 -1.802 -22.567 1.00 91.00 73 ASN A N 1
ATOM 582 C CA . ASN A 1 73 ? 2.921 -1.401 -23.971 1.00 91.00 73 ASN A CA 1
ATOM 583 C C . ASN A 1 73 ? 1.478 -1.176 -24.436 1.00 91.00 73 ASN A C 1
ATOM 585 O O . ASN A 1 73 ? 0.576 -1.991 -24.211 1.00 91.00 73 ASN A O 1
ATOM 589 N N . MET A 1 74 ? 1.286 -0.076 -25.149 1.00 87.62 74 MET A N 1
ATOM 590 C CA . MET A 1 74 ? 0.145 0.204 -26.013 1.00 87.62 74 MET A CA 1
ATOM 591 C C . MET A 1 74 ? 0.705 0.581 -27.392 1.00 87.62 74 MET A C 1
ATOM 593 O O . MET A 1 74 ? 1.828 1.065 -27.470 1.00 87.62 74 MET A O 1
ATOM 597 N N . GLU A 1 75 ? -0.054 0.417 -28.484 1.00 81.88 75 GLU A N 1
ATOM 598 C CA . GLU A 1 75 ? 0.431 0.582 -29.879 1.00 81.88 75 GLU A CA 1
ATOM 599 C C . GLU A 1 75 ? 1.310 1.823 -30.160 1.00 81.88 75 GLU A C 1
ATOM 601 O O . GLU A 1 75 ? 2.090 1.821 -31.111 1.00 81.88 75 GLU A O 1
ATOM 606 N N . ILE A 1 76 ? 1.171 2.887 -29.366 1.00 84.75 76 ILE A N 1
ATOM 607 C CA . ILE A 1 76 ? 1.859 4.172 -29.527 1.00 84.75 76 ILE A CA 1
ATOM 608 C C . ILE A 1 76 ? 2.715 4.594 -28.322 1.00 84.75 76 ILE A C 1
ATOM 610 O O . ILE A 1 76 ? 3.307 5.673 -28.366 1.00 84.75 76 ILE A O 1
ATOM 614 N N . LEU A 1 77 ? 2.733 3.821 -27.233 1.00 87.06 77 LEU A N 1
ATOM 615 C CA . LEU A 1 77 ? 3.368 4.224 -25.981 1.00 87.06 77 LEU A CA 1
ATOM 616 C C . LEU A 1 77 ? 3.846 3.015 -25.179 1.00 87.06 77 LEU A C 1
ATOM 618 O O . LEU A 1 77 ? 3.069 2.102 -24.914 1.00 87.06 77 LEU A O 1
ATOM 622 N N . ASP A 1 78 ? 5.088 3.108 -24.719 1.00 90.50 78 ASP A N 1
ATOM 623 C CA . ASP A 1 78 ? 5.707 2.197 -23.765 1.00 90.50 78 ASP A CA 1
ATOM 624 C C . ASP A 1 78 ? 6.053 2.947 -22.490 1.00 90.50 78 ASP A C 1
ATOM 626 O O . ASP A 1 78 ? 6.540 4.083 -22.545 1.00 90.50 78 ASP A O 1
ATOM 630 N N . TRP A 1 79 ? 5.807 2.325 -21.344 1.00 91.69 79 TRP A N 1
ATOM 631 C CA . TRP A 1 79 ? 6.176 2.889 -20.055 1.00 91.69 79 TRP A CA 1
ATOM 632 C C . TRP A 1 79 ? 6.368 1.799 -19.007 1.00 91.69 79 TRP A C 1
ATOM 634 O O . TRP A 1 79 ? 5.736 0.747 -19.061 1.00 91.69 79 TRP A O 1
ATOM 644 N N . ASP A 1 80 ? 7.206 2.093 -18.018 1.00 93.19 80 ASP A N 1
ATOM 645 C CA . ASP A 1 80 ? 7.427 1.210 -16.879 1.00 93.19 80 ASP A CA 1
ATOM 646 C C . ASP A 1 80 ? 6.827 1.822 -15.613 1.00 93.19 80 ASP A C 1
ATOM 648 O O . ASP A 1 80 ? 7.002 3.019 -15.346 1.00 93.19 80 ASP A O 1
ATOM 652 N N . THR A 1 81 ? 6.177 0.997 -14.797 1.00 93.00 81 THR A N 1
ATOM 653 C CA . THR A 1 81 ? 5.670 1.379 -13.475 1.00 93.00 81 THR A CA 1
ATOM 654 C C . THR A 1 81 ? 6.182 0.449 -12.388 1.00 93.00 81 THR A C 1
ATOM 656 O O . THR A 1 81 ? 6.386 -0.748 -12.584 1.00 93.00 81 THR A O 1
ATOM 659 N N . TRP A 1 82 ? 6.382 1.014 -11.204 1.00 94.62 82 TRP A N 1
ATOM 660 C CA . TRP A 1 82 ? 6.480 0.255 -9.972 1.00 94.62 82 TRP A CA 1
ATOM 661 C C . TRP A 1 82 ? 5.074 0.012 -9.433 1.00 94.62 82 TRP A C 1
ATOM 663 O O . TRP A 1 82 ? 4.411 0.952 -9.000 1.00 94.62 82 TRP A O 1
ATOM 673 N N . GLU A 1 83 ? 4.643 -1.243 -9.426 1.00 94.50 83 GLU A N 1
ATOM 674 C CA . GLU A 1 83 ? 3.402 -1.681 -8.794 1.00 94.50 83 GLU A CA 1
ATOM 675 C C . GLU A 1 83 ? 3.711 -2.217 -7.397 1.00 94.50 83 GLU A C 1
ATOM 677 O O . GLU A 1 83 ? 4.499 -3.150 -7.231 1.00 94.50 83 GLU A O 1
ATOM 682 N N . ILE A 1 84 ? 3.098 -1.623 -6.378 1.00 95.81 84 ILE A N 1
ATOM 683 C CA . ILE A 1 84 ? 3.313 -1.951 -4.970 1.00 95.81 84 ILE A CA 1
ATOM 684 C C . ILE A 1 84 ? 2.000 -2.460 -4.395 1.00 95.81 84 ILE A C 1
ATOM 686 O O . ILE A 1 84 ? 1.061 -1.694 -4.181 1.00 95.81 84 ILE A O 1
ATOM 690 N N . GLY A 1 85 ? 1.944 -3.755 -4.113 1.00 96.44 85 GLY A N 1
ATOM 691 C CA . GLY A 1 85 ? 0.869 -4.370 -3.350 1.00 96.44 85 GLY A CA 1
ATOM 692 C C . GLY A 1 85 ? 1.223 -4.421 -1.868 1.00 96.44 85 GLY A C 1
ATOM 693 O O . GLY A 1 85 ? 2.321 -4.827 -1.502 1.00 96.44 85 GLY A O 1
ATOM 694 N N . ILE A 1 86 ? 0.282 -4.083 -0.995 1.00 96.69 86 ILE A N 1
ATOM 695 C CA . ILE A 1 86 ? 0.388 -4.212 0.459 1.00 96.69 86 ILE A CA 1
ATOM 696 C C . ILE A 1 86 ? -0.813 -5.026 0.921 1.00 96.69 86 ILE A C 1
ATOM 698 O O . ILE A 1 86 ? -1.949 -4.557 0.852 1.00 96.69 86 ILE A O 1
ATOM 702 N N . ALA A 1 87 ? -0.569 -6.231 1.418 1.00 95.62 87 ALA A N 1
ATOM 703 C CA . ALA A 1 87 ? -1.606 -7.133 1.893 1.00 95.62 87 ALA A CA 1
ATOM 704 C C . ALA A 1 87 ? -1.492 -7.332 3.405 1.00 95.62 87 ALA A C 1
ATOM 706 O O . ALA A 1 87 ? -0.409 -7.563 3.943 1.00 95.62 87 ALA A O 1
ATOM 707 N N . VAL A 1 88 ? -2.627 -7.272 4.097 1.00 94.56 88 VAL A N 1
ATOM 708 C CA . VAL A 1 88 ? -2.771 -7.640 5.507 1.00 94.56 88 VAL A CA 1
ATOM 709 C C . VAL A 1 88 ? -3.929 -8.614 5.615 1.00 94.56 88 VAL A C 1
ATOM 711 O O . VAL A 1 88 ? -5.056 -8.247 5.301 1.00 94.56 88 VAL A O 1
ATOM 714 N N . VAL A 1 89 ? -3.668 -9.836 6.071 1.00 93.06 89 VAL A N 1
ATOM 715 C CA . VAL A 1 89 ? -4.648 -10.933 6.090 1.00 93.06 89 VAL A CA 1
ATOM 716 C C . VAL A 1 89 ? -4.742 -11.528 7.489 1.00 93.06 89 VAL A C 1
ATOM 718 O O . VAL A 1 89 ? -3.755 -11.601 8.224 1.00 93.06 89 VAL A O 1
ATOM 721 N N . GLU A 1 90 ? -5.944 -11.918 7.895 1.00 90.12 90 GLU A N 1
ATOM 722 C CA . GLU A 1 90 ? -6.195 -12.624 9.145 1.00 90.12 90 GLU A CA 1
ATOM 723 C C . GLU A 1 90 ? -5.514 -13.987 9.182 1.00 90.12 90 GLU A C 1
ATOM 725 O O . GLU A 1 90 ? -5.654 -14.786 8.264 1.00 90.12 90 GLU A O 1
ATOM 730 N N . LYS A 1 91 ? -4.796 -14.258 10.276 1.00 85.25 91 LYS A N 1
ATOM 731 C CA . LYS A 1 91 ? -4.361 -15.609 10.611 1.00 85.25 91 LYS A CA 1
ATOM 732 C C . LYS A 1 91 ? -5.585 -16.404 11.025 1.00 85.25 91 LYS A C 1
ATOM 734 O O . LYS A 1 91 ? -6.236 -16.067 12.015 1.00 85.25 91 LYS A O 1
ATOM 739 N N . THR A 1 92 ? -5.859 -17.458 10.286 1.00 72.56 92 THR A N 1
ATOM 740 C CA . THR A 1 92 ? -6.809 -18.500 10.659 1.00 72.56 92 THR A CA 1
ATOM 741 C C . THR A 1 92 ? -6.041 -19.716 11.160 1.00 72.56 92 THR A C 1
ATOM 743 O O . THR A 1 92 ? -4.885 -19.898 10.797 1.00 72.56 92 THR A O 1
ATOM 746 N N . ASP A 1 93 ? -6.674 -20.552 11.988 1.00 69.00 93 ASP A N 1
ATOM 747 C CA . ASP A 1 93 ? -6.081 -21.829 12.429 1.00 69.00 93 ASP A CA 1
ATOM 748 C C . ASP A 1 93 ? -5.838 -22.795 11.248 1.00 69.00 93 ASP A C 1
ATOM 750 O O . ASP A 1 93 ? -5.074 -23.750 11.358 1.00 69.00 93 ASP A O 1
ATOM 754 N N . ASP A 1 94 ? -6.501 -22.531 10.121 1.00 67.38 94 ASP A N 1
ATOM 755 C CA . ASP A 1 94 ? -6.235 -23.131 8.822 1.00 67.38 94 ASP A CA 1
ATOM 756 C C . ASP A 1 94 ? -5.172 -22.295 8.086 1.00 67.38 94 ASP A C 1
ATOM 758 O O . ASP A 1 94 ? -5.454 -21.197 7.585 1.00 67.38 94 ASP A O 1
ATOM 762 N N . ASP A 1 95 ? -3.932 -22.788 8.090 1.00 65.38 95 ASP A N 1
ATOM 763 C CA . ASP A 1 95 ? -2.782 -22.109 7.487 1.00 65.38 95 ASP A CA 1
ATOM 764 C C . ASP A 1 95 ? -2.891 -21.994 5.950 1.00 65.38 95 ASP A C 1
ATOM 766 O O . ASP A 1 95 ? -2.277 -21.106 5.349 1.00 65.38 95 ASP A O 1
ATOM 770 N N . GLU A 1 96 ? -3.700 -22.833 5.293 1.00 71.00 96 GLU A N 1
ATOM 771 C CA . GLU A 1 96 ? -3.836 -22.811 3.831 1.00 71.00 96 GLU A CA 1
ATOM 772 C C . GLU A 1 96 ? -4.693 -21.628 3.371 1.00 71.00 96 GLU A C 1
ATOM 774 O O . GLU A 1 96 ? -4.346 -20.939 2.412 1.00 71.00 96 GLU A O 1
ATOM 779 N N . TRP A 1 97 ? -5.778 -21.322 4.086 1.00 72.69 97 TRP A N 1
ATOM 780 C CA . TRP A 1 97 ? -6.759 -20.337 3.620 1.00 72.69 97 TRP A CA 1
ATOM 781 C C . TRP A 1 97 ? -6.210 -18.908 3.558 1.00 72.69 97 TRP A C 1
ATOM 783 O O . TRP A 1 97 ? -6.435 -18.186 2.586 1.00 72.69 97 TRP A O 1
ATOM 793 N N . HIS A 1 98 ? -5.451 -18.488 4.573 1.00 73.50 98 HIS A N 1
ATOM 794 C CA . HIS A 1 98 ? -4.855 -17.152 4.573 1.00 73.50 98 HIS A CA 1
ATOM 795 C C . HIS A 1 98 ? -3.721 -17.026 3.547 1.00 73.50 98 HIS A C 1
ATOM 797 O O . HIS A 1 98 ? -3.530 -15.946 2.988 1.00 73.50 98 HIS A O 1
ATOM 803 N N . THR A 1 99 ? -2.996 -18.119 3.282 1.00 76.81 99 THR A N 1
ATOM 804 C CA . THR A 1 99 ? -1.960 -18.180 2.243 1.00 76.81 99 THR A CA 1
ATOM 805 C C . THR A 1 99 ? -2.590 -18.006 0.865 1.00 76.81 99 THR A C 1
ATOM 807 O O . THR A 1 99 ? -2.150 -17.143 0.111 1.00 76.81 99 THR A O 1
ATOM 810 N N . VAL A 1 100 ? -3.693 -18.712 0.596 1.00 76.31 100 VAL A N 1
ATOM 811 C CA . VAL A 1 100 ? -4.454 -18.584 -0.656 1.00 76.31 100 VAL A CA 1
ATOM 812 C C . VAL A 1 100 ? -4.931 -17.150 -0.874 1.00 76.31 100 VAL A C 1
ATOM 814 O O . VAL A 1 100 ? -4.645 -16.588 -1.925 1.00 76.31 100 VAL A O 1
ATOM 817 N N . ILE A 1 101 ? -5.595 -16.516 0.106 1.00 79.69 101 ILE A N 1
ATOM 818 C CA . ILE A 1 101 ? -6.016 -15.108 -0.049 1.00 79.69 101 ILE A CA 1
ATOM 819 C C . ILE A 1 101 ? -4.805 -14.212 -0.314 1.00 79.69 101 ILE A C 1
ATOM 821 O O . ILE A 1 101 ? -4.861 -13.339 -1.174 1.00 79.69 101 ILE A O 1
ATOM 825 N N . MET A 1 102 ? -3.724 -14.384 0.450 1.00 83.44 102 MET A N 1
ATOM 826 C CA . MET A 1 102 ? -2.536 -13.544 0.322 1.00 83.44 102 MET A CA 1
ATOM 827 C C . MET A 1 102 ? -1.956 -13.613 -1.093 1.00 83.44 102 MET A C 1
ATOM 829 O O . MET A 1 102 ? -1.685 -12.573 -1.684 1.00 83.44 102 MET A O 1
ATOM 833 N N . GLU A 1 103 ? -1.793 -14.817 -1.636 1.00 80.88 103 GLU A N 1
ATOM 834 C CA . GLU A 1 103 ? -1.256 -15.039 -2.982 1.00 80.88 103 GLU A CA 1
ATOM 835 C C . GLU A 1 103 ? -2.201 -14.502 -4.059 1.00 80.88 103 GLU A C 1
ATOM 837 O O . GLU A 1 103 ? -1.770 -13.813 -4.984 1.00 80.88 103 GLU A O 1
ATOM 842 N N . THR A 1 104 ? -3.509 -14.735 -3.926 1.00 84.00 104 THR A N 1
ATOM 843 C CA . THR A 1 104 ? -4.462 -14.317 -4.960 1.00 84.00 104 THR A CA 1
ATOM 844 C C . THR A 1 104 ? -4.611 -12.795 -5.036 1.00 84.00 104 THR A C 1
ATOM 846 O O . THR A 1 104 ? -4.857 -12.257 -6.118 1.00 84.00 104 THR A O 1
ATOM 849 N N . LEU A 1 105 ? -4.424 -12.080 -3.918 1.00 87.25 105 LEU A N 1
ATOM 850 C CA . LEU A 1 105 ? -4.464 -10.615 -3.874 1.00 87.25 105 LEU A CA 1
ATOM 851 C C . LEU A 1 105 ? -3.398 -9.972 -4.775 1.00 87.25 105 LEU A C 1
ATOM 853 O O . LEU A 1 105 ? -3.724 -9.038 -5.508 1.00 87.25 105 LEU A O 1
ATOM 857 N N . PHE A 1 106 ? -2.160 -10.473 -4.757 1.00 87.00 106 PHE A N 1
ATOM 858 C CA . PHE A 1 106 ? -1.052 -9.929 -5.560 1.00 87.00 106 PHE A CA 1
ATOM 859 C C . PHE A 1 106 ? -1.136 -10.278 -7.054 1.00 87.00 106 PHE A C 1
ATOM 861 O O . PHE A 1 106 ? -0.547 -9.596 -7.897 1.00 87.00 106 PHE A O 1
ATOM 868 N N . ASP A 1 107 ? -1.928 -11.298 -7.378 1.00 84.38 107 ASP A N 1
ATOM 869 C CA . ASP A 1 107 ? -2.253 -11.749 -8.732 1.00 84.38 107 ASP A CA 1
ATOM 870 C C . ASP A 1 107 ? -3.500 -11.066 -9.324 1.00 84.38 107 ASP A C 1
ATOM 872 O O . ASP A 1 107 ? -3.974 -11.453 -10.395 1.00 84.38 107 ASP A O 1
ATOM 876 N N . ASN A 1 108 ? -4.087 -10.089 -8.621 1.00 79.19 108 ASN A N 1
ATOM 877 C CA . ASN A 1 108 ? -5.372 -9.466 -8.964 1.00 79.19 108 ASN A CA 1
ATOM 878 C C . ASN A 1 108 ? -6.541 -10.468 -9.089 1.00 79.19 108 ASN A C 1
ATOM 880 O O . ASN A 1 108 ? -7.558 -10.198 -9.733 1.00 79.19 108 ASN A O 1
ATOM 884 N N . LYS A 1 109 ? -6.425 -11.634 -8.4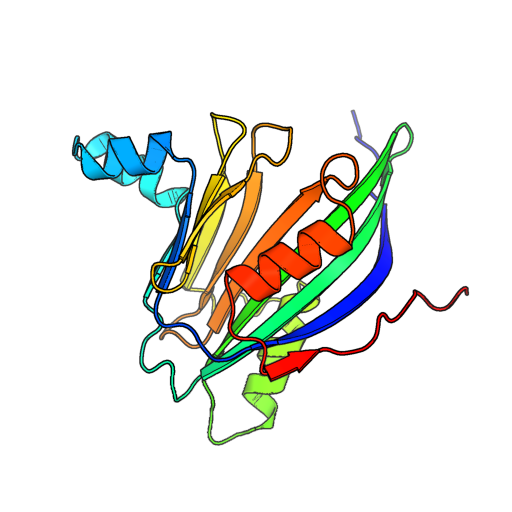44 1.00 84.50 109 LYS A N 1
ATOM 885 C CA . LYS A 1 109 ? -7.461 -12.670 -8.360 1.00 84.50 109 LYS A CA 1
ATOM 886 C C . LYS A 1 109 ? -8.229 -12.486 -7.055 1.00 84.50 109 LYS A C 1
ATOM 888 O O . LYS A 1 109 ? -7.987 -13.138 -6.042 1.00 84.50 109 LYS A O 1
ATOM 893 N N . TYR A 1 110 ? -9.154 -11.538 -7.062 1.00 84.50 110 TYR A N 1
ATOM 894 C CA . TYR A 1 110 ? -9.936 -11.227 -5.870 1.00 84.50 110 TYR A CA 1
ATOM 895 C C . TYR A 1 110 ? -11.062 -12.238 -5.639 1.00 84.50 110 TYR A C 1
ATOM 897 O O . TYR A 1 110 ? -11.506 -12.908 -6.566 1.00 84.50 110 TYR A O 1
ATOM 905 N N . HIS A 1 111 ? -11.543 -12.291 -4.396 1.00 85.00 111 HIS A N 1
ATOM 906 C CA . HIS A 1 111 ? -12.719 -13.053 -3.966 1.00 85.00 111 HIS A CA 1
ATOM 907 C C . HIS A 1 111 ? -13.892 -12.077 -3.770 1.00 85.00 111 HIS A C 1
ATOM 909 O O . HIS A 1 111 ? -14.064 -11.553 -2.662 1.00 85.00 111 HIS A O 1
ATOM 915 N N . PRO A 1 112 ? -14.667 -11.736 -4.823 1.00 87.50 112 PRO A N 1
ATOM 916 C CA . PRO A 1 112 ? -15.594 -10.603 -4.795 1.00 87.50 112 PRO A CA 1
ATOM 917 C C . PRO A 1 112 ? -16.709 -10.759 -3.759 1.00 87.50 112 PRO A C 1
ATOM 919 O O . PRO A 1 112 ? -17.194 -9.777 -3.202 1.00 87.50 112 PRO A O 1
ATOM 922 N N . GLU A 1 113 ? -17.095 -11.995 -3.452 1.00 88.94 113 GLU A N 1
ATOM 923 C CA . GLU A 1 113 ? -18.084 -12.340 -2.434 1.00 88.94 113 GLU A CA 1
ATOM 924 C C . GLU A 1 113 ? -17.658 -11.940 -1.013 1.00 88.94 113 GLU A C 1
ATOM 926 O O . GLU A 1 113 ? -18.515 -11.705 -0.150 1.00 88.94 113 GLU A O 1
ATOM 931 N N . LEU A 1 114 ? -16.351 -11.819 -0.774 1.00 89.94 114 LEU A N 1
ATOM 932 C CA . LEU A 1 114 ? -15.766 -11.441 0.511 1.00 89.94 114 LEU A CA 1
ATOM 933 C C . LEU A 1 114 ? -15.461 -9.944 0.609 1.00 89.94 114 LEU A C 1
ATOM 935 O O . LEU A 1 114 ? -15.197 -9.465 1.711 1.00 89.94 114 LEU A O 1
ATOM 939 N N . ILE A 1 115 ? -15.520 -9.201 -0.499 1.00 93.19 115 ILE A N 1
ATOM 940 C CA . ILE A 1 115 ? -15.245 -7.762 -0.517 1.00 93.19 115 ILE A CA 1
ATOM 941 C C . ILE A 1 115 ? -16.384 -7.009 0.182 1.00 93.19 115 ILE A C 1
ATOM 943 O O . ILE A 1 115 ? -17.568 -7.240 -0.074 1.00 93.19 115 ILE A O 1
ATOM 947 N N . ASP A 1 116 ? -16.011 -6.105 1.084 1.00 94.44 116 ASP A N 1
ATOM 948 C CA . ASP A 1 116 ? -16.911 -5.149 1.734 1.00 94.44 116 ASP A CA 1
ATOM 949 C C . ASP A 1 116 ? -16.876 -3.798 1.012 1.00 94.44 116 ASP A C 1
ATOM 951 O O . ASP A 1 116 ? -17.914 -3.198 0.731 1.00 94.44 116 ASP A O 1
ATOM 955 N N . GLN A 1 117 ? -15.674 -3.333 0.660 1.00 94.38 117 GLN A N 1
ATOM 956 C CA . GLN A 1 117 ? -15.476 -2.030 0.038 1.00 94.38 117 GLN A CA 1
ATOM 957 C C . GLN A 1 117 ? -14.278 -2.033 -0.916 1.00 94.38 117 GLN A C 1
ATOM 959 O O . GLN A 1 117 ? -13.234 -2.606 -0.612 1.00 94.38 117 GLN A O 1
ATOM 964 N N . ILE A 1 118 ? -14.419 -1.320 -2.034 1.00 93.62 118 ILE A N 1
ATOM 965 C CA . ILE A 1 118 ? -13.317 -0.924 -2.918 1.00 93.62 118 ILE A CA 1
ATOM 966 C C . ILE A 1 118 ? -13.220 0.602 -2.869 1.00 93.62 118 ILE A C 1
ATOM 968 O O . ILE A 1 118 ? -14.239 1.294 -2.934 1.00 93.62 118 ILE A O 1
ATOM 972 N N . ILE A 1 119 ? -12.007 1.115 -2.694 1.00 93.56 119 ILE A N 1
ATOM 973 C CA . ILE A 1 119 ? -11.691 2.539 -2.620 1.00 93.56 119 ILE A CA 1
ATOM 974 C C . ILE A 1 119 ? -10.689 2.841 -3.728 1.00 93.56 119 ILE A C 1
ATOM 976 O O . ILE A 1 119 ? -9.560 2.359 -3.686 1.00 93.56 119 ILE A O 1
ATOM 980 N N . GLU A 1 120 ? -11.100 3.645 -4.700 1.00 90.94 120 GLU A N 1
ATOM 981 C CA . GLU A 1 120 ? -10.186 4.216 -5.688 1.00 90.94 120 GLU A CA 1
ATOM 982 C C . GLU A 1 120 ? -9.378 5.323 -5.007 1.00 90.94 120 GLU A C 1
ATOM 984 O O . GLU A 1 120 ? -9.945 6.278 -4.469 1.00 90.94 120 GLU A O 1
ATOM 989 N N . LEU A 1 121 ? -8.056 5.176 -4.981 1.00 86.38 121 LEU A N 1
ATOM 990 C CA . LEU A 1 121 ? -7.158 6.154 -4.378 1.00 86.38 121 LEU A CA 1
ATOM 991 C C . LEU A 1 121 ? -6.825 7.199 -5.443 1.00 86.38 121 LEU A C 1
ATOM 993 O O . LEU A 1 121 ? -5.964 6.990 -6.298 1.00 86.38 121 LEU A O 1
ATOM 997 N N . GLY A 1 122 ? -7.592 8.289 -5.417 1.00 72.50 122 GLY A N 1
ATOM 998 C CA . GLY A 1 122 ? -7.530 9.380 -6.384 1.00 72.50 122 GLY A CA 1
ATOM 999 C C . GLY A 1 122 ? -6.967 10.669 -5.793 1.00 72.50 122 GLY A C 1
ATOM 1000 O O . GLY A 1 122 ? -7.092 10.929 -4.594 1.00 72.50 122 GLY A O 1
ATOM 1001 N N . CYS A 1 123 ? -6.356 11.479 -6.652 1.00 68.88 123 CYS A N 1
ATOM 1002 C CA . CYS A 1 123 ? -5.722 12.743 -6.312 1.00 68.88 123 CYS A CA 1
ATOM 1003 C C . CYS A 1 123 ? -6.075 13.836 -7.332 1.00 68.88 123 CYS A C 1
ATOM 1005 O O . CYS A 1 123 ? -5.983 13.610 -8.538 1.00 68.88 123 CYS A O 1
ATOM 1007 N N . ASP A 1 124 ? -6.416 15.031 -6.836 1.00 72.75 124 ASP A N 1
ATOM 1008 C CA . ASP A 1 124 ? -6.568 16.247 -7.656 1.00 72.75 124 ASP A CA 1
ATOM 1009 C C . ASP A 1 124 ? -5.279 17.093 -7.670 1.00 72.75 124 ASP A C 1
ATOM 1011 O O . ASP A 1 124 ? -5.114 17.971 -8.513 1.00 72.75 124 ASP A O 1
ATOM 1015 N N . THR A 1 125 ? -4.372 16.881 -6.711 1.00 67.88 125 THR A N 1
ATOM 1016 C CA . THR A 1 125 ? -3.173 17.711 -6.486 1.00 67.88 125 THR A CA 1
ATOM 1017 C C . THR A 1 125 ? -1.868 17.128 -7.044 1.00 67.88 125 THR A C 1
ATOM 1019 O O . THR A 1 125 ? -0.805 17.701 -6.811 1.00 67.88 125 THR A O 1
ATOM 1022 N N . ALA A 1 126 ? -1.934 16.009 -7.776 1.00 78.81 126 ALA A N 1
ATOM 1023 C CA . ALA A 1 126 ? -0.785 15.202 -8.209 1.00 78.81 126 ALA A CA 1
ATOM 1024 C C . ALA A 1 126 ? 0.184 14.799 -7.069 1.00 78.81 126 ALA A C 1
ATOM 1026 O O . ALA A 1 126 ? 1.365 14.559 -7.317 1.00 78.81 126 ALA A O 1
ATOM 1027 N N . ASN A 1 127 ? -0.315 14.722 -5.827 1.00 85.00 127 ASN A N 1
ATOM 1028 C CA . ASN A 1 127 ? 0.385 14.289 -4.618 1.00 85.00 127 ASN A CA 1
ATOM 1029 C C . ASN A 1 127 ? -0.555 13.495 -3.705 1.00 85.00 127 ASN A C 1
ATOM 1031 O O . ASN A 1 127 ? -1.689 13.908 -3.455 1.00 85.00 127 ASN A O 1
ATOM 1035 N N . PHE A 1 128 ? -0.073 12.406 -3.115 1.00 87.12 128 PHE A N 1
ATOM 1036 C CA . PHE A 1 128 ? -0.824 11.697 -2.084 1.00 87.12 128 PHE A CA 1
ATOM 1037 C C . PHE A 1 128 ? -0.040 11.585 -0.785 1.00 87.12 128 PHE A C 1
ATOM 1039 O O . PHE A 1 128 ? 1.166 11.363 -0.764 1.00 87.12 128 PHE A O 1
ATOM 1046 N N . TYR A 1 129 ? -0.758 11.735 0.319 1.00 92.06 129 TYR A N 1
ATOM 1047 C CA . TYR A 1 129 ? -0.245 11.547 1.662 1.00 92.06 129 TYR A CA 1
ATOM 1048 C C . TYR A 1 129 ? -0.376 10.080 2.061 1.00 92.06 129 TYR A C 1
ATOM 1050 O O . TYR A 1 129 ? -1.444 9.481 1.889 1.00 92.06 129 TYR A O 1
ATOM 1058 N N . VAL A 1 130 ? 0.679 9.522 2.650 1.00 94.38 130 VAL A N 1
ATOM 1059 C CA . VAL A 1 130 ? 0.667 8.197 3.280 1.00 94.38 130 VAL A CA 1
ATOM 1060 C C . VAL A 1 130 ? 1.066 8.337 4.738 1.00 94.38 130 VAL A C 1
ATOM 1062 O O . VAL A 1 130 ? 2.052 8.992 5.065 1.00 94.38 130 VAL A O 1
ATOM 1065 N N . SER A 1 131 ? 0.337 7.669 5.631 1.00 96.25 131 SER A N 1
ATOM 1066 C CA . SER A 1 131 ? 0.766 7.464 7.010 1.00 96.25 131 SER A CA 1
ATOM 1067 C C . SER A 1 131 ? 0.548 6.028 7.465 1.00 96.25 131 SER A C 1
ATOM 1069 O O . SER A 1 131 ? -0.562 5.504 7.377 1.00 96.25 131 SER A O 1
ATOM 1071 N N . VAL A 1 132 ? 1.597 5.411 8.008 1.00 96.50 132 VAL A N 1
ATOM 1072 C CA . VAL A 1 132 ? 1.574 4.068 8.602 1.00 96.50 132 VAL A CA 1
ATOM 1073 C C . VAL A 1 132 ? 2.071 4.169 10.038 1.00 96.50 132 VAL A C 1
ATOM 1075 O O . VAL A 1 132 ? 3.195 4.599 10.289 1.00 96.50 132 VAL A O 1
ATOM 1078 N N . ASP A 1 133 ? 1.212 3.824 11.000 1.00 94.88 133 ASP A N 1
ATOM 1079 C CA . ASP A 1 133 ? 1.506 3.884 12.444 1.00 94.88 133 ASP A CA 1
ATOM 1080 C C . ASP A 1 133 ? 2.157 5.205 12.922 1.00 94.88 133 ASP A C 1
ATOM 1082 O O . ASP A 1 133 ? 2.910 5.238 13.895 1.00 94.88 133 ASP A O 1
ATOM 1086 N N . GLY A 1 134 ? 1.819 6.320 12.263 1.00 90.94 134 GLY A N 1
ATOM 1087 C CA . GLY A 1 134 ? 2.295 7.666 12.594 1.00 90.94 134 GLY A CA 1
ATOM 1088 C C . GLY A 1 134 ? 3.569 8.106 11.869 1.00 90.94 134 GLY A C 1
ATOM 1089 O O . GLY A 1 134 ? 3.912 9.281 11.955 1.00 90.94 134 GLY A O 1
ATOM 1090 N N . LYS A 1 135 ? 4.241 7.221 11.122 1.00 95.38 135 LYS A N 1
ATOM 1091 C CA . LYS A 1 135 ? 5.245 7.632 10.129 1.00 95.38 135 LYS A CA 1
ATOM 1092 C C . LYS A 1 135 ? 4.511 8.122 8.896 1.00 95.38 135 LYS A C 1
ATOM 1094 O O . LYS A 1 135 ? 3.608 7.426 8.437 1.00 95.38 135 LYS A O 1
ATOM 1099 N N . SER A 1 136 ? 4.840 9.304 8.396 1.00 95.25 136 SER A N 1
ATOM 1100 C CA . SER A 1 136 ? 4.090 9.915 7.303 1.00 95.25 136 SER A CA 1
ATOM 1101 C C . SER A 1 136 ? 4.976 10.639 6.317 1.00 95.25 136 SER A C 1
ATOM 1103 O O . SER A 1 136 ? 5.932 11.286 6.740 1.00 95.25 136 SER A O 1
ATOM 1105 N N . ASP A 1 137 ? 4.589 10.588 5.049 1.00 94.75 137 ASP A N 1
ATOM 1106 C CA . ASP A 1 137 ? 5.230 11.338 3.975 1.00 94.75 137 ASP A CA 1
ATOM 1107 C C . ASP A 1 137 ? 4.212 11.711 2.888 1.00 94.75 137 ASP A C 1
ATOM 1109 O O . ASP A 1 137 ? 3.116 11.140 2.821 1.00 94.75 137 ASP A O 1
ATOM 1113 N N . GLU A 1 138 ? 4.590 12.661 2.041 1.00 92.00 138 GLU A N 1
ATOM 1114 C CA . GLU A 1 138 ? 3.861 13.025 0.827 1.00 92.00 138 GLU A CA 1
ATOM 1115 C C . GLU A 1 138 ? 4.619 12.515 -0.398 1.00 92.00 138 GLU A C 1
ATOM 1117 O O . GLU A 1 138 ? 5.808 12.774 -0.573 1.00 92.00 138 GLU A O 1
ATOM 1122 N N . ILE A 1 139 ? 3.920 11.784 -1.262 1.00 89.12 139 ILE A N 1
ATOM 1123 C CA . ILE A 1 139 ? 4.489 11.168 -2.456 1.00 89.12 139 ILE A CA 1
ATOM 1124 C C . ILE A 1 139 ? 3.921 11.878 -3.679 1.00 89.12 139 ILE A C 1
ATOM 1126 O O . ILE A 1 139 ? 2.704 11.964 -3.851 1.00 89.12 139 ILE A O 1
ATOM 1130 N N . CYS A 1 140 ? 4.816 12.357 -4.542 1.00 87.38 140 CYS A N 1
ATOM 1131 C CA . CYS A 1 140 ? 4.475 12.942 -5.834 1.00 87.38 140 CYS A CA 1
ATOM 1132 C C . CYS A 1 140 ? 4.641 11.886 -6.941 1.00 87.38 140 CYS A C 1
ATOM 1134 O O . CYS A 1 140 ? 5.768 11.655 -7.383 1.00 87.38 140 CYS A O 1
ATOM 1136 N N . PRO A 1 141 ? 3.562 11.229 -7.408 1.00 77.06 141 PRO A N 1
ATOM 1137 C CA . PRO A 1 141 ? 3.642 10.252 -8.497 1.00 77.06 141 PRO A CA 1
ATOM 1138 C C . PRO A 1 141 ? 3.915 10.884 -9.873 1.00 77.06 141 PRO A C 1
ATOM 1140 O O . PRO A 1 141 ? 4.129 10.154 -10.838 1.00 77.06 141 PRO A O 1
ATOM 1143 N N . GLY A 1 142 ? 3.909 12.221 -9.983 1.00 72.62 142 GLY A N 1
ATOM 1144 C CA . GLY A 1 142 ? 4.199 12.951 -11.224 1.00 72.62 142 GLY A CA 1
ATOM 1145 C C . GLY A 1 142 ? 3.011 13.187 -12.149 1.00 72.62 142 GLY A C 1
ATOM 1146 O O . GLY A 1 142 ? 3.162 13.883 -13.152 1.00 72.62 142 GLY A O 1
ATOM 1147 N N . ALA A 1 143 ? 1.846 12.634 -11.818 1.00 67.06 143 ALA A N 1
ATOM 1148 C CA . ALA A 1 143 ? 0.598 12.814 -12.547 1.00 67.06 143 ALA A CA 1
ATOM 1149 C C . ALA A 1 143 ? -0.581 12.942 -11.570 1.00 67.06 143 ALA A C 1
ATOM 1151 O O . ALA A 1 143 ? -0.522 12.454 -10.438 1.00 67.06 143 ALA A O 1
ATOM 1152 N N . ASP A 1 144 ? -1.638 13.623 -12.004 1.00 67.00 144 ASP A N 1
ATOM 1153 C CA . ASP A 1 144 ? -2.932 13.646 -11.327 1.00 67.00 144 ASP A CA 1
ATOM 1154 C C . ASP A 1 144 ? -3.770 12.406 -11.692 1.00 67.00 144 ASP A C 1
ATOM 1156 O O . ASP A 1 144 ? -3.446 11.650 -12.610 1.00 67.00 144 ASP A O 1
ATOM 1160 N N . GLY A 1 145 ? -4.848 12.156 -10.943 1.00 72.69 145 GLY A N 1
ATOM 1161 C CA . GLY A 1 145 ? -5.741 11.020 -11.181 1.00 72.69 145 GLY A CA 1
ATOM 1162 C C . GLY A 1 145 ? -5.608 9.899 -10.152 1.00 72.69 145 GLY A C 1
ATOM 1163 O O . GLY A 1 145 ? -5.437 10.148 -8.960 1.00 72.69 145 GLY A O 1
ATOM 1164 N N . THR A 1 146 ? -5.786 8.653 -10.595 1.00 77.88 146 THR A N 1
ATOM 1165 C CA . THR A 1 146 ? -5.811 7.478 -9.707 1.00 77.88 146 THR A CA 1
ATOM 1166 C C . THR A 1 146 ? -4.429 6.852 -9.641 1.00 77.88 146 THR A C 1
ATOM 1168 O O . THR A 1 146 ? -3.879 6.474 -10.669 1.00 77.88 146 THR A O 1
ATOM 1171 N N . TYR A 1 147 ? -3.888 6.728 -8.434 1.00 80.94 147 TYR A N 1
ATOM 1172 C CA . TYR A 1 147 ? -2.551 6.179 -8.183 1.00 80.94 147 TYR A CA 1
ATOM 1173 C C . TYR A 1 147 ? -2.606 4.818 -7.483 1.00 80.94 147 TYR A C 1
ATOM 1175 O O . TYR A 1 147 ? -1.572 4.256 -7.133 1.00 80.94 147 TYR A O 1
ATOM 1183 N N . GLY A 1 148 ? -3.808 4.295 -7.236 1.00 89.12 148 GLY A N 1
ATOM 1184 C CA . GLY A 1 148 ? -3.968 3.007 -6.591 1.00 89.12 148 GLY A CA 1
ATOM 1185 C C . GLY A 1 148 ? -5.404 2.643 -6.257 1.00 89.12 148 GLY A C 1
ATOM 1186 O O . GLY A 1 148 ? -6.350 3.392 -6.500 1.00 89.12 148 GLY A O 1
ATOM 1187 N N . THR A 1 149 ? -5.563 1.475 -5.651 1.00 93.50 149 THR A N 1
ATOM 1188 C CA . THR A 1 149 ? -6.846 0.966 -5.160 1.00 93.50 149 THR A CA 1
ATOM 1189 C C . THR A 1 149 ? -6.648 0.304 -3.807 1.00 93.50 149 THR A C 1
ATOM 1191 O O . THR A 1 149 ? -5.684 -0.427 -3.602 1.00 93.50 149 THR A O 1
ATOM 1194 N N . ALA A 1 150 ? -7.581 0.515 -2.883 1.00 95.44 150 ALA A N 1
ATOM 1195 C CA . ALA A 1 150 ? -7.664 -0.254 -1.651 1.00 95.44 150 ALA A CA 1
ATOM 1196 C C . ALA A 1 150 ? -8.907 -1.151 -1.651 1.00 95.44 150 ALA A C 1
ATOM 1198 O O . ALA A 1 150 ? -10.019 -0.695 -1.916 1.00 95.44 150 ALA A O 1
ATOM 1199 N N . ILE A 1 151 ? -8.723 -2.424 -1.314 1.00 95.12 151 ILE A N 1
ATOM 1200 C CA . ILE A 1 151 ? -9.783 -3.426 -1.210 1.00 95.12 151 ILE A CA 1
ATOM 1201 C C . ILE A 1 151 ? -9.879 -3.868 0.247 1.00 95.12 151 ILE A C 1
ATOM 1203 O O . ILE A 1 151 ? -8.920 -4.372 0.835 1.00 95.12 151 ILE A O 1
ATOM 1207 N N . LEU A 1 152 ? -11.056 -3.677 0.835 1.00 95.06 152 LEU A N 1
ATOM 1208 C CA . LEU A 1 152 ? -11.369 -4.059 2.206 1.00 95.06 152 LEU A CA 1
ATOM 1209 C C . LEU A 1 152 ? -12.310 -5.257 2.186 1.00 95.06 152 LEU A C 1
ATOM 1211 O O . LEU A 1 152 ? -13.385 -5.200 1.588 1.00 95.06 152 LEU A O 1
ATOM 1215 N N . TYR A 1 153 ? -11.918 -6.333 2.858 1.00 93.06 153 TYR A N 1
ATOM 1216 C CA . TYR A 1 153 ? -12.731 -7.537 2.970 1.00 93.06 153 TYR A CA 1
ATOM 1217 C C . TYR A 1 153 ? -13.602 -7.482 4.229 1.00 93.06 153 TYR A C 1
ATOM 1219 O O . TYR A 1 153 ? -13.263 -6.847 5.237 1.00 93.06 153 TYR A O 1
ATOM 1227 N N . LYS A 1 154 ? -14.737 -8.183 4.175 1.00 90.94 154 LYS A N 1
ATOM 1228 C CA . LYS A 1 154 ? -15.698 -8.315 5.275 1.00 90.94 154 LYS A CA 1
ATOM 1229 C C . LYS A 1 154 ? -15.014 -8.838 6.531 1.00 90.94 154 LYS A C 1
ATOM 1231 O O . LYS A 1 154 ? -14.044 -9.586 6.465 1.00 90.94 154 LYS A O 1
ATOM 1236 N N . HIS A 1 155 ? -15.539 -8.436 7.686 1.00 89.31 155 HIS A N 1
ATOM 1237 C CA . HIS A 1 155 ? -15.059 -8.867 9.005 1.00 89.31 155 HIS A CA 1
ATOM 1238 C C . HIS A 1 155 ? -13.561 -8.624 9.267 1.00 89.31 155 HIS A C 1
ATOM 1240 O O . HIS A 1 155 ? -13.003 -9.230 10.173 1.00 89.31 155 HIS A O 1
ATOM 1246 N N . ASP A 1 156 ? -12.925 -7.708 8.525 1.00 87.81 156 ASP A N 1
ATOM 1247 C CA . ASP A 1 156 ? -11.483 -7.449 8.618 1.00 87.81 156 ASP A CA 1
ATOM 1248 C C . ASP A 1 156 ? -10.623 -8.676 8.254 1.00 87.81 156 ASP A C 1
ATOM 1250 O O . ASP A 1 156 ? -9.494 -8.802 8.731 1.00 87.81 156 ASP A O 1
ATOM 1254 N N . LEU A 1 157 ? -11.153 -9.578 7.414 1.00 90.38 157 LEU A N 1
ATOM 1255 C CA . LEU A 1 157 ? -10.449 -10.776 6.940 1.00 90.38 157 LEU A CA 1
ATOM 1256 C C . LEU A 1 157 ? -9.166 -10.413 6.192 1.00 90.38 157 LEU A C 1
ATOM 1258 O O . LEU A 1 157 ? -8.122 -11.011 6.426 1.00 90.38 157 LEU A O 1
ATOM 1262 N N . ALA A 1 158 ? -9.242 -9.413 5.318 1.00 92.56 158 ALA A N 1
ATOM 1263 C CA . ALA A 1 158 ? -8.106 -8.909 4.568 1.00 92.56 158 ALA A CA 1
ATOM 1264 C C . ALA A 1 158 ? -8.244 -7.414 4.253 1.00 92.56 158 ALA A C 1
ATOM 1266 O O . ALA A 1 158 ? -9.339 -6.849 4.174 1.00 92.56 158 ALA A O 1
ATOM 1267 N N . THR A 1 159 ? -7.106 -6.761 4.076 1.00 94.81 159 THR A N 1
ATOM 1268 C CA . THR A 1 159 ? -6.969 -5.421 3.508 1.00 94.81 159 THR A CA 1
ATOM 1269 C C . THR A 1 159 ? -5.853 -5.485 2.482 1.00 94.81 159 THR A C 1
ATOM 1271 O O . THR A 1 159 ? -4.749 -5.911 2.813 1.00 94.81 159 THR A O 1
ATOM 1274 N N . PHE A 1 160 ? -6.143 -5.059 1.260 1.00 95.69 160 PHE A N 1
ATOM 1275 C CA . PHE A 1 160 ? -5.164 -4.944 0.190 1.00 95.69 160 PHE A CA 1
ATOM 1276 C C . PHE A 1 160 ? -5.093 -3.500 -0.286 1.00 95.69 160 PHE A C 1
ATOM 1278 O O . PHE A 1 160 ? -6.125 -2.845 -0.419 1.00 95.69 160 PHE A O 1
ATOM 1285 N N . VAL A 1 161 ? -3.890 -3.005 -0.533 1.00 95.81 161 VAL A N 1
ATOM 1286 C CA . VAL A 1 161 ? -3.642 -1.705 -1.152 1.00 95.81 161 VAL A CA 1
ATOM 1287 C C . VAL A 1 161 ? -2.693 -1.927 -2.314 1.00 95.81 161 VAL A C 1
ATOM 1289 O O . VAL A 1 161 ? -1.613 -2.463 -2.112 1.00 95.81 161 VAL A O 1
ATOM 1292 N N . SER A 1 162 ? -3.085 -1.507 -3.507 1.00 94.19 162 SER A N 1
ATOM 1293 C CA . SER A 1 162 ? -2.227 -1.430 -4.686 1.00 94.19 162 SER A CA 1
ATOM 1294 C C . SER A 1 162 ? -1.923 0.039 -4.963 1.00 94.19 162 SER A C 1
ATOM 1296 O O . SER A 1 162 ? -2.834 0.866 -4.902 1.00 94.19 162 SER A O 1
ATOM 1298 N N . LEU A 1 163 ? -0.655 0.356 -5.214 1.00 93.25 163 LEU A N 1
ATOM 1299 C CA . LEU A 1 163 ? -0.167 1.678 -5.602 1.00 93.25 163 LEU A CA 1
ATOM 1300 C C . LEU A 1 163 ? 0.726 1.548 -6.836 1.00 93.25 163 LEU A C 1
ATOM 1302 O O . LEU A 1 163 ? 1.534 0.623 -6.896 1.00 93.25 163 LEU A O 1
ATOM 1306 N N . SER A 1 164 ? 0.640 2.506 -7.752 1.00 91.44 164 SER A N 1
ATOM 1307 C CA . SER A 1 164 ? 1.441 2.545 -8.979 1.00 91.44 164 SER A CA 1
ATOM 1308 C C . SER A 1 164 ? 2.286 3.819 -9.005 1.00 91.44 164 SER A C 1
ATOM 1310 O O . SER A 1 164 ? 1.758 4.921 -8.839 1.00 91.44 164 SER A O 1
ATOM 1312 N N . LEU A 1 165 ? 3.600 3.692 -9.205 1.00 91.75 165 LEU A N 1
ATOM 1313 C CA . LEU A 1 165 ? 4.547 4.814 -9.250 1.00 91.75 165 LEU A CA 1
ATOM 1314 C C . LEU A 1 165 ? 5.382 4.793 -10.534 1.00 91.75 165 LEU A C 1
ATOM 1316 O O . LEU A 1 165 ? 5.818 3.740 -10.989 1.00 91.75 165 LEU A O 1
ATOM 1320 N N . SER A 1 166 ? 5.644 5.967 -11.110 1.00 89.88 166 SER A N 1
ATOM 1321 C CA . SER A 1 166 ? 6.439 6.083 -12.338 1.00 89.88 166 SER A CA 1
ATOM 1322 C C . SER A 1 166 ? 7.929 5.829 -12.092 1.00 89.88 166 SER A C 1
ATOM 1324 O O . SER A 1 166 ? 8.536 6.441 -11.208 1.00 89.88 166 SER A O 1
ATOM 1326 N N . THR A 1 167 ? 8.558 5.019 -12.943 1.00 92.31 167 THR A N 1
ATOM 1327 C CA . THR A 1 167 ? 10.015 4.786 -12.920 1.00 92.31 167 THR A CA 1
ATOM 1328 C C . THR A 1 167 ? 10.833 6.009 -13.335 1.00 92.31 167 THR A C 1
ATOM 1330 O O . THR A 1 167 ? 12.020 6.095 -13.031 1.00 92.31 167 THR A O 1
ATOM 1333 N N . SER A 1 168 ? 10.209 6.994 -13.991 1.00 90.56 168 SER A N 1
ATOM 1334 C CA . SER A 1 168 ? 10.863 8.266 -14.325 1.00 90.56 168 SER A CA 1
ATOM 1335 C C . SER A 1 168 ? 11.147 9.143 -13.102 1.00 90.56 168 SER A C 1
ATOM 1337 O O . SER A 1 168 ? 11.956 10.066 -13.194 1.00 90.56 168 SER A O 1
ATOM 1339 N N . LEU A 1 169 ? 10.477 8.870 -11.977 1.00 91.06 169 LEU A N 1
ATOM 1340 C CA . LEU A 1 169 ? 10.597 9.630 -10.732 1.00 91.06 169 LEU A CA 1
ATOM 1341 C C . LEU A 1 169 ? 11.178 8.816 -9.581 1.00 91.06 169 LEU A C 1
ATOM 1343 O O . LEU A 1 169 ? 11.809 9.398 -8.703 1.00 91.06 169 LEU A O 1
ATOM 1347 N N . PHE A 1 170 ? 10.964 7.501 -9.585 1.00 93.94 170 PHE A N 1
ATOM 1348 C CA . PHE A 1 170 ? 11.406 6.614 -8.519 1.00 93.94 170 PHE A CA 1
ATOM 1349 C C . PHE A 1 170 ? 12.298 5.524 -9.088 1.00 93.94 170 PHE A C 1
ATOM 1351 O O . PHE A 1 170 ? 11.870 4.731 -9.933 1.00 93.94 170 PHE A O 1
ATOM 1358 N N . ASP A 1 171 ? 13.530 5.453 -8.592 1.00 95.31 171 ASP A N 1
ATOM 1359 C CA . ASP A 1 171 ? 14.384 4.304 -8.847 1.00 95.31 171 ASP A CA 1
ATOM 1360 C C . ASP A 1 171 ? 14.121 3.178 -7.832 1.00 95.31 171 ASP A C 1
ATOM 1362 O O . ASP A 1 171 ? 13.370 3.314 -6.865 1.00 95.31 171 ASP A O 1
ATOM 1366 N N . GLU A 1 172 ? 14.750 2.027 -8.054 1.00 95.38 172 GLU A N 1
ATOM 1367 C CA . GLU A 1 172 ? 14.619 0.870 -7.166 1.00 95.38 172 GLU A CA 1
ATOM 1368 C C . GLU A 1 172 ? 14.972 1.191 -5.702 1.00 95.38 172 GLU A C 1
ATOM 1370 O O . GLU A 1 172 ? 14.302 0.722 -4.781 1.00 95.38 172 GLU A O 1
ATOM 1375 N N . LYS A 1 173 ? 16.015 1.997 -5.470 1.00 95.94 173 LYS A N 1
ATOM 1376 C CA . LYS A 1 173 ? 16.467 2.347 -4.118 1.00 95.94 173 LYS A CA 1
ATOM 1377 C C . LYS A 1 173 ? 15.479 3.277 -3.437 1.00 95.94 173 LYS A C 1
ATOM 1379 O O . LYS A 1 173 ? 15.350 3.209 -2.216 1.00 95.94 173 LYS A O 1
ATOM 1384 N N . ASP A 1 174 ? 14.812 4.143 -4.189 1.00 96.19 174 ASP A N 1
ATOM 1385 C CA . ASP A 1 174 ? 13.760 5.003 -3.657 1.00 96.19 174 ASP A CA 1
ATOM 1386 C C . ASP A 1 174 ? 12.572 4.166 -3.175 1.00 96.19 174 ASP A C 1
ATOM 1388 O O . ASP A 1 174 ? 12.118 4.351 -2.043 1.00 96.19 174 ASP A O 1
ATOM 1392 N N . ILE A 1 175 ? 12.145 3.1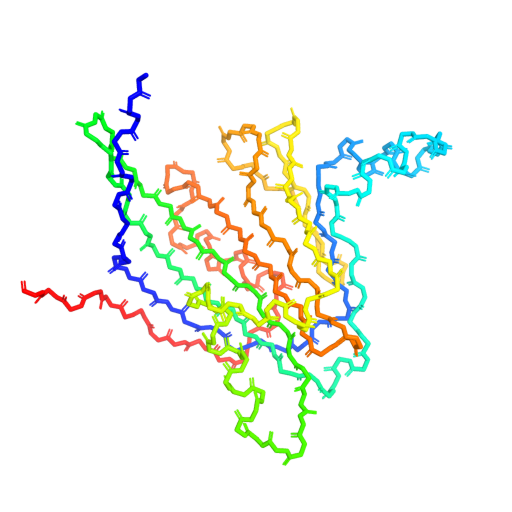71 -3.963 1.00 96.00 175 ILE A N 1
ATOM 1393 C CA . ILE A 1 175 ? 11.083 2.234 -3.560 1.00 96.00 175 ILE A CA 1
ATOM 1394 C C . ILE A 1 175 ? 11.484 1.435 -2.316 1.00 96.00 175 ILE A C 1
ATOM 1396 O O . ILE A 1 175 ? 10.706 1.332 -1.365 1.00 96.00 175 ILE A O 1
ATOM 1400 N N . GLU A 1 176 ? 12.711 0.907 -2.275 1.00 96.12 176 GLU A N 1
ATOM 1401 C CA . GLU A 1 176 ? 13.219 0.183 -1.105 1.00 96.12 176 GLU A CA 1
ATOM 1402 C C . GLU A 1 176 ? 13.210 1.046 0.161 1.00 96.12 176 GLU A C 1
ATOM 1404 O O . GLU A 1 176 ? 12.675 0.629 1.191 1.00 96.12 176 GLU A O 1
ATOM 1409 N N . LYS A 1 177 ? 13.760 2.263 0.082 1.00 96.19 177 LYS A N 1
ATOM 1410 C CA . LYS A 1 177 ? 13.792 3.199 1.214 1.00 96.19 177 LYS A CA 1
ATOM 1411 C C . LYS A 1 177 ? 12.393 3.565 1.677 1.00 96.19 177 LYS A C 1
ATOM 1413 O O . LYS A 1 177 ? 12.171 3.665 2.880 1.00 96.19 177 LYS A O 1
ATOM 1418 N N . MET A 1 178 ? 11.461 3.763 0.749 1.00 96.50 178 MET A N 1
ATOM 1419 C CA . MET A 1 178 ? 10.072 4.073 1.072 1.00 96.50 178 MET A CA 1
ATOM 1420 C C . MET A 1 178 ? 9.428 2.930 1.868 1.00 96.50 178 MET A C 1
ATOM 1422 O O . MET A 1 178 ? 8.821 3.170 2.914 1.00 96.50 178 MET A O 1
ATOM 1426 N N . ILE A 1 179 ? 9.611 1.681 1.431 1.00 97.06 179 ILE A N 1
ATOM 1427 C CA . ILE A 1 179 ? 9.087 0.501 2.134 1.00 97.06 179 ILE A CA 1
ATOM 1428 C C . ILE A 1 179 ? 9.701 0.375 3.530 1.00 97.06 179 ILE A C 1
ATOM 1430 O O . ILE A 1 179 ? 8.971 0.223 4.509 1.00 97.06 179 ILE A O 1
ATOM 1434 N N . GLU A 1 180 ? 11.024 0.482 3.644 1.00 96.56 180 GLU A N 1
ATOM 1435 C CA . GLU A 1 180 ? 11.738 0.373 4.925 1.00 96.56 180 GLU A CA 1
ATOM 1436 C C . GLU A 1 180 ? 11.448 1.549 5.871 1.00 96.56 180 GLU A C 1
ATOM 1438 O O . GLU A 1 180 ? 11.482 1.400 7.098 1.00 96.56 180 GLU A O 1
ATOM 1443 N N . TYR A 1 181 ? 11.122 2.722 5.324 1.00 97.25 181 TYR A N 1
ATOM 1444 C CA . TYR A 1 181 ? 10.674 3.865 6.106 1.00 97.25 181 TYR A CA 1
ATOM 1445 C C . TYR A 1 181 ? 9.313 3.581 6.739 1.00 97.25 181 TYR A C 1
ATOM 1447 O O . TYR A 1 181 ? 9.190 3.646 7.967 1.00 97.25 181 TYR A O 1
ATOM 1455 N N . PHE A 1 182 ? 8.301 3.233 5.939 1.00 97.38 182 PHE A N 1
ATOM 1456 C CA . PHE A 1 182 ? 6.928 3.072 6.422 1.00 97.38 182 PHE A CA 1
ATOM 1457 C C . PHE A 1 182 ? 6.703 1.784 7.216 1.00 97.38 182 PHE A C 1
ATOM 1459 O O . PHE A 1 182 ? 5.957 1.799 8.199 1.00 97.38 182 PHE A O 1
ATOM 1466 N N . PHE A 1 183 ? 7.363 0.687 6.847 1.00 97.25 183 PHE A N 1
ATOM 1467 C CA . PHE A 1 183 ? 7.067 -0.643 7.372 1.00 97.25 183 PHE A CA 1
ATOM 1468 C C . PHE A 1 183 ? 8.251 -1.255 8.114 1.00 97.25 183 PHE A C 1
ATOM 1470 O O . PHE A 1 183 ? 9.414 -1.075 7.769 1.00 97.25 183 PHE A O 1
ATOM 1477 N N . GLU A 1 184 ? 7.949 -2.027 9.157 1.00 96.38 184 GLU A N 1
ATOM 1478 C CA . GLU A 1 184 ? 8.962 -2.818 9.849 1.00 96.38 184 GLU A CA 1
ATOM 1479 C C . GLU A 1 184 ? 9.176 -4.143 9.102 1.00 96.38 184 GLU A C 1
ATOM 1481 O O . GLU A 1 184 ? 8.447 -5.116 9.317 1.00 96.38 184 GLU A O 1
ATOM 1486 N N . VAL A 1 185 ? 10.163 -4.157 8.204 1.00 97.00 185 VAL A N 1
ATOM 1487 C CA . VAL A 1 185 ? 10.542 -5.325 7.397 1.00 97.00 185 VAL A CA 1
ATOM 1488 C C . VAL A 1 185 ? 11.217 -6.382 8.271 1.00 97.00 185 VAL A C 1
ATOM 1490 O O . VAL A 1 185 ? 12.163 -6.105 9.005 1.00 97.00 185 VAL A O 1
ATOM 1493 N N . THR A 1 186 ? 10.725 -7.615 8.181 1.00 96.44 186 THR A N 1
ATOM 1494 C CA . THR A 1 186 ? 11.254 -8.781 8.910 1.00 96.44 186 THR A CA 1
ATOM 1495 C C . THR A 1 186 ? 12.006 -9.749 8.008 1.00 96.44 186 THR A C 1
ATOM 1497 O O . THR A 1 186 ? 12.947 -10.400 8.460 1.00 96.44 186 THR A O 1
ATOM 1500 N N . LYS A 1 187 ? 11.625 -9.820 6.730 1.00 96.00 187 LYS A N 1
ATOM 1501 C CA . LYS A 1 187 ? 12.313 -10.584 5.690 1.00 96.00 187 LYS A CA 1
ATOM 1502 C C . LYS A 1 187 ? 12.133 -9.877 4.349 1.00 96.00 187 LYS A C 1
ATOM 1504 O O . LYS A 1 187 ? 11.088 -9.287 4.097 1.00 96.00 187 LYS A O 1
ATOM 1509 N N . LYS A 1 188 ? 13.154 -9.959 3.502 1.00 95.31 188 LYS A N 1
ATOM 1510 C CA . LYS A 1 188 ? 13.195 -9.420 2.139 1.00 95.31 188 LYS A CA 1
ATOM 1511 C C . LYS A 1 188 ? 13.698 -10.535 1.224 1.00 95.31 188 LYS A C 1
ATOM 1513 O O . LYS A 1 188 ? 14.697 -11.166 1.571 1.00 95.31 188 LYS A O 1
ATOM 1518 N N . SER A 1 189 ? 12.996 -10.825 0.129 1.00 94.31 189 SER A N 1
ATOM 1519 C CA . SER A 1 189 ? 13.491 -11.759 -0.891 1.00 94.31 189 SER A CA 1
ATOM 1520 C C . SER A 1 189 ? 14.516 -11.077 -1.801 1.00 94.31 189 SER A C 1
ATOM 1522 O O . SER A 1 189 ? 14.618 -9.847 -1.837 1.00 94.31 189 SER A O 1
ATOM 1524 N N . ASP A 1 190 ? 15.269 -11.864 -2.565 1.00 94.44 190 ASP A N 1
ATOM 1525 C CA . ASP A 1 190 ? 16.034 -11.319 -3.685 1.00 94.44 190 ASP A CA 1
ATOM 1526 C C . ASP A 1 190 ? 15.084 -10.832 -4.793 1.00 94.44 190 ASP A C 1
ATOM 1528 O O . ASP A 1 190 ? 13.878 -11.089 -4.747 1.00 94.44 190 ASP A O 1
ATOM 1532 N N . TRP A 1 191 ? 15.612 -10.050 -5.740 1.00 93.50 191 TRP A N 1
ATOM 1533 C CA . TRP A 1 191 ? 14.852 -9.738 -6.950 1.00 93.50 191 TRP A CA 1
ATOM 1534 C C . TRP A 1 191 ? 14.786 -10.982 -7.821 1.00 93.50 191 TRP A C 1
ATOM 1536 O O . TRP A 1 191 ? 15.816 -11.574 -8.144 1.00 93.50 191 TRP A O 1
ATOM 1546 N N . GLU A 1 192 ? 13.580 -11.323 -8.232 1.00 92.69 192 GLU A N 1
ATOM 1547 C CA . GLU A 1 192 ? 13.314 -12.319 -9.254 1.00 92.69 192 GLU A CA 1
ATOM 1548 C C . GLU A 1 192 ? 13.069 -11.560 -10.555 1.00 92.69 192 GLU A C 1
ATOM 1550 O O . GLU A 1 192 ? 12.183 -10.707 -10.612 1.00 92.69 192 GLU A O 1
ATOM 1555 N N . ASN A 1 193 ? 13.885 -11.804 -11.578 1.00 90.00 1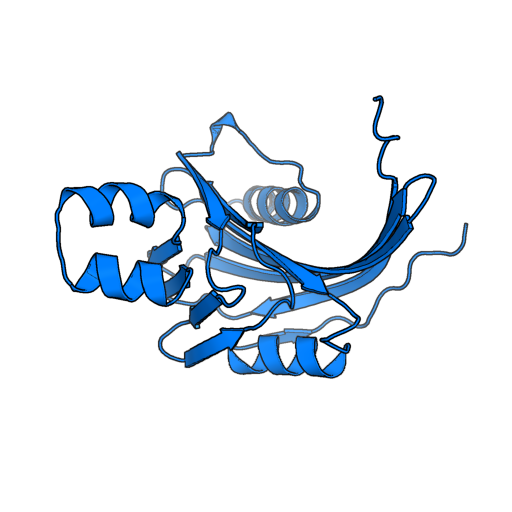93 ASN A N 1
ATOM 1556 C CA . ASN A 1 193 ? 13.611 -11.280 -12.916 1.00 90.00 193 ASN A CA 1
ATOM 1557 C C . ASN A 1 193 ? 12.621 -12.214 -13.612 1.00 90.00 193 ASN A C 1
ATOM 1559 O O . ASN A 1 193 ? 12.580 -13.402 -13.285 1.00 90.00 193 ASN A O 1
ATOM 1563 N N . ALA A 1 194 ? 11.862 -11.692 -14.574 1.00 79.19 194 ALA A N 1
ATOM 1564 C CA . ALA A 1 194 ? 11.128 -12.545 -15.499 1.00 79.19 194 ALA A CA 1
ATOM 1565 C C . ALA A 1 194 ? 12.093 -13.571 -16.107 1.00 79.19 194 ALA A C 1
ATOM 1567 O O . ALA A 1 194 ? 13.209 -13.212 -16.497 1.00 79.19 194 ALA A O 1
ATOM 1568 N N . GLU A 1 195 ? 11.695 -14.842 -16.151 1.00 60.16 195 GLU A N 1
ATOM 1569 C CA . GLU A 1 195 ? 12.415 -15.808 -16.974 1.00 60.16 195 GLU A CA 1
ATOM 1570 C C . GLU A 1 195 ? 12.299 -15.326 -18.427 1.00 60.16 195 GLU A C 1
ATOM 1572 O O . GLU A 1 195 ? 11.191 -15.120 -18.918 1.00 60.16 195 GLU A O 1
ATOM 1577 N N . GLU A 1 196 ? 13.434 -15.070 -19.086 1.00 44.66 196 GLU A N 1
ATOM 1578 C CA . GLU A 1 196 ? 13.461 -14.834 -20.532 1.00 44.66 196 GLU A CA 1
ATOM 1579 C C . GLU A 1 196 ? 12.931 -16.114 -21.210 1.00 44.66 196 GLU A C 1
ATOM 1581 O O . GLU A 1 196 ? 13.636 -17.127 -21.227 1.00 44.66 196 GLU A O 1
ATOM 1586 N N . GLU A 1 197 ? 11.682 -16.098 -21.699 1.00 39.44 197 GLU A N 1
ATOM 1587 C CA . GLU A 1 197 ? 11.135 -17.159 -22.568 1.00 39.44 197 GLU A CA 1
ATOM 1588 C C . GLU A 1 197 ? 11.848 -17.216 -23.931 1.00 39.44 197 GLU A C 1
ATOM 1590 O O . GLU A 1 197 ? 12.085 -16.149 -24.549 1.00 39.44 197 GLU A O 1
#

Radius of gyration: 17.13 Å; chains: 1; bounding box: 38×44×47 Å

Secondary structure (DSSP, 8-state):
---PPPEEEEEEEEEEEEPPPSEEEEE-HHHHHHHHHT-HHHHHHHGGG-EEEEPTTGGGEEEEEEEEEEEEEETTEEEEEEEEEEEEEEPPSSHHHHHHHHHHHHTT---GGGEEEEEEEEESSS-EEEEETTEEEEE--SSSEEEEEEEEEGGGSEEEEEEEEETTT--HHHHHHHHHHHS-EEEEPPPEEPP--

Sequence (197 aa):
MDFGQIKTETVKQRAYDIKPFKRILIGDPSYLEKIQAGTAADAKRLKKFVLDKKITRSRSKVAKIEVKLVHSNMEILDWDTWEIGIAVVEKTDDDEWHTVIMETLFDNKYHPELIDQIIELGCDTANFYVSVDGKSDEICPGADGTYGTAILYKHDLATFVSLSLSTSLFDEKDIEKMIEYFFEVTKKSDWENAEEE

pLDDT: mean 87.18, std 11.05, range [39.44, 97.38]